Protein AF-A0AAW7V6P6-F1 (afdb_monomer_lite)

InterPro domains:
  IPR013609 Lambda-like tail fibre protein, N-terminal [PF08400] (1-75)

Secondary structure (DSSP, 8-state):
-EEEEE--TTS--EEEEEE---TTPPTTHHHHHHHS--GGGSS-HHHHHHHHHHHHHHHHHHHHHHHHHHHHHHHHHHHHHHHHHHHHHHHHHHHHHHHHHHHHHHHHHHHHHHHHHHHHHHHHHHHHHHHHHHHHHHHHHHHHHHHHHHHHHHHHHHHHHHHHHHHHHHHHHHHHHHHHHHHHHHHHHHHHHHHHHHHHHHHHHHHHHHHHHHHHHHHHHHHHHHHHHHHHHHHHHHHHHHHHHHHHHHHHHHHHHHHHHHHHTT-

Radius of gyration: 110.48 Å; chains: 1; bounding box: 198×35×309 Å

Organism: Escherichia coli (NCBI:txid562)

Foldseek 3Di:
DAFDWDDDPPDDIHGLGGDDDDPPDDPCSVVVSVPPDDCVVVDDVVVVVVVVVVVVVVVVVVVVVVVVVVVVVVVVVVVVVVVVVVVVVVVVVVVVVVVVVVVVVVVVVVVVVVVVVVVVVVVVVVVVVVVVVVVVVVVVVVVVVVVVVVVVVVVVVVVVVVVVVVVVVVVVVVVVVVVVVVVVVVVVVVVVVVVVVVVVVVVVVVVVVVVVVVVVVVVVVVVVVVVVVVVVVVVVVVVVVVVVVVVVVVVVVVVVVVVVVVVVVVD

Structure (mmCIF, N/CA/C/O backbone):
data_AF-A0AAW7V6P6-F1
#
_entry.id   AF-A0AAW7V6P6-F1
#
loop_
_atom_site.group_PDB
_atom_site.id
_atom_site.type_symbol
_atom_site.label_atom_id
_atom_site.label_alt_id
_atom_site.label_comp_id
_atom_site.label_asym_id
_atom_site.label_entity_id
_atom_site.label_seq_id
_atom_site.pdbx_PDB_ins_code
_atom_site.Cartn_x
_atom_site.Cartn_y
_atom_site.Cartn_z
_atom_site.occupancy
_atom_site.B_iso_or_equiv
_atom_site.auth_seq_id
_atom_site.auth_comp_id
_atom_site.auth_asym_id
_atom_site.auth_atom_id
_atom_site.pdbx_PDB_model_num
ATOM 1 N N . GLN A 1 1 ? 92.728 -23.512 -134.756 1.00 74.38 1 GLN A N 1
ATOM 2 C CA . GLN A 1 1 ? 92.159 -22.632 -133.713 1.00 74.38 1 GLN A CA 1
ATOM 3 C C . GLN A 1 1 ? 93.301 -21.931 -133.013 1.00 74.38 1 GLN A C 1
ATOM 5 O O . GLN A 1 1 ? 94.305 -22.580 -132.745 1.00 74.38 1 GLN A O 1
ATOM 10 N N . TYR A 1 2 ? 93.160 -20.634 -132.769 1.00 73.00 2 TYR A N 1
ATOM 11 C CA . TYR A 1 2 ? 94.184 -19.779 -132.183 1.00 73.00 2 TYR A CA 1
ATOM 12 C C . TYR A 1 2 ? 93.594 -19.039 -130.989 1.00 73.00 2 TYR A C 1
ATOM 14 O O . TYR A 1 2 ? 92.531 -18.434 -131.093 1.00 73.00 2 TYR A O 1
ATOM 22 N N . SER A 1 3 ? 94.286 -19.101 -129.858 1.00 76.25 3 SER A N 1
ATOM 23 C CA . SER A 1 3 ? 93.967 -18.297 -128.682 1.00 76.25 3 SER A CA 1
ATOM 24 C C . SER A 1 3 ? 94.472 -16.871 -128.910 1.00 76.25 3 SER A C 1
ATOM 26 O O . SER A 1 3 ? 95.636 -16.679 -129.264 1.00 76.25 3 SER A O 1
ATOM 28 N N . VAL A 1 4 ? 93.591 -15.886 -128.761 1.00 75.62 4 VAL A N 1
ATOM 29 C CA . VAL A 1 4 ? 93.889 -14.461 -128.909 1.00 75.62 4 VAL A CA 1
ATOM 30 C C . VAL A 1 4 ? 94.015 -13.859 -127.519 1.00 75.62 4 VAL A C 1
ATOM 32 O O . VAL A 1 4 ? 93.088 -13.906 -126.710 1.00 75.62 4 VAL A O 1
ATOM 35 N N . THR A 1 5 ? 95.170 -13.266 -127.250 1.00 77.19 5 THR A N 1
ATOM 36 C CA . THR A 1 5 ? 95.444 -12.541 -126.010 1.00 77.19 5 THR A CA 1
ATOM 37 C C . THR A 1 5 ? 95.898 -11.141 -126.385 1.00 77.19 5 THR A C 1
ATOM 39 O O . THR A 1 5 ? 96.815 -10.983 -127.191 1.00 77.19 5 THR A O 1
ATOM 42 N N . LEU A 1 6 ? 95.239 -10.127 -125.831 1.00 74.94 6 LEU A N 1
ATOM 43 C CA . LEU A 1 6 ? 95.582 -8.728 -126.048 1.00 74.94 6 LEU A CA 1
ATOM 44 C C . LEU A 1 6 ? 96.588 -8.299 -124.983 1.00 74.94 6 LEU A C 1
ATOM 46 O O . LEU A 1 6 ? 96.327 -8.404 -123.783 1.00 74.94 6 LEU A O 1
ATOM 50 N N . LEU A 1 7 ? 97.742 -7.816 -125.437 1.00 76.12 7 LEU A N 1
ATOM 51 C CA . LEU A 1 7 ? 98.747 -7.187 -124.593 1.00 76.12 7 LEU A CA 1
ATOM 52 C C . LEU A 1 7 ? 98.709 -5.684 -124.862 1.00 76.12 7 LEU A C 1
ATOM 54 O O . LEU A 1 7 ? 99.043 -5.241 -125.959 1.00 76.12 7 LEU A O 1
ATOM 58 N N . VAL A 1 8 ? 98.304 -4.915 -123.858 1.00 74.75 8 VAL A N 1
ATOM 59 C CA . VAL A 1 8 ? 98.372 -3.453 -123.878 1.00 74.75 8 VAL A CA 1
ATOM 60 C C . VAL A 1 8 ? 99.442 -3.041 -122.876 1.00 74.75 8 VAL A C 1
ATOM 62 O O . VAL A 1 8 ? 99.447 -3.520 -121.744 1.00 74.75 8 VAL A O 1
ATOM 65 N N . GLU A 1 9 ? 100.382 -2.199 -123.299 1.00 64.75 9 GLU A N 1
ATOM 66 C CA . GLU A 1 9 ? 101.525 -1.791 -122.480 1.00 64.75 9 GLU A CA 1
ATOM 67 C C . GLU A 1 9 ? 101.041 -1.133 -121.170 1.00 64.75 9 GLU A C 1
ATOM 69 O O . GLU A 1 9 ? 100.309 -0.145 -121.190 1.00 64.75 9 GLU A O 1
ATOM 74 N N . GLY A 1 10 ? 101.392 -1.730 -120.023 1.00 72.00 10 GLY A N 1
ATOM 75 C CA . GLY A 1 10 ? 100.937 -1.303 -118.691 1.00 72.00 10 GLY A CA 1
ATOM 76 C C . GLY A 1 10 ? 99.756 -2.088 -118.102 1.00 72.00 10 GLY A C 1
ATOM 77 O O . GLY A 1 10 ? 99.469 -1.920 -116.918 1.00 72.00 10 GLY A O 1
ATOM 78 N N . PHE A 1 11 ? 99.119 -2.984 -118.863 1.00 63.69 11 PHE A N 1
ATOM 79 C CA . PHE A 1 11 ? 98.078 -3.889 -118.364 1.00 63.69 11 PHE A CA 1
ATOM 80 C C . PHE A 1 11 ? 98.485 -5.361 -118.535 1.00 63.69 11 PHE A C 1
ATOM 82 O O . PHE A 1 11 ? 99.089 -5.726 -119.548 1.00 63.69 11 PHE A O 1
ATOM 89 N N . PRO A 1 12 ? 98.183 -6.235 -117.555 1.00 69.75 12 PRO A N 1
ATOM 90 C CA . PRO A 1 12 ? 98.461 -7.659 -117.683 1.00 69.75 12 PRO A CA 1
ATOM 91 C C . PRO A 1 12 ? 97.715 -8.240 -118.900 1.00 69.75 12 PRO A C 1
ATOM 93 O O . PRO A 1 12 ? 96.566 -7.858 -119.136 1.00 69.75 12 PRO A O 1
ATOM 96 N N . PRO A 1 13 ? 98.347 -9.141 -119.679 1.00 72.75 13 PRO A N 1
ATOM 97 C CA . PRO A 1 13 ? 97.751 -9.677 -120.899 1.00 72.75 13 PRO A CA 1
ATOM 98 C C . PRO A 1 13 ? 96.386 -10.318 -120.623 1.00 72.75 13 PRO A C 1
ATOM 100 O O . PRO A 1 13 ? 96.273 -11.204 -119.775 1.00 72.75 13 PRO A O 1
ATOM 103 N N . SER A 1 14 ? 95.359 -9.870 -121.352 1.00 71.19 14 SER A N 1
ATOM 104 C CA . SER A 1 14 ? 93.975 -10.327 -121.196 1.00 71.19 14 SER A CA 1
ATOM 105 C C . SER A 1 14 ? 93.586 -11.254 -122.340 1.00 71.19 14 SER A C 1
ATOM 107 O O . SER A 1 14 ? 93.813 -10.949 -123.514 1.00 71.19 14 SER A O 1
ATOM 109 N N . HIS A 1 15 ? 93.023 -12.412 -122.006 1.00 78.00 15 HIS A N 1
ATOM 110 C CA . HIS A 1 15 ? 92.573 -13.376 -123.000 1.00 78.00 15 HIS A CA 1
ATOM 111 C C . HIS A 1 15 ? 91.281 -12.871 -123.657 1.00 78.00 15 HIS A C 1
ATOM 113 O O . HIS A 1 15 ? 90.239 -12.816 -123.011 1.00 78.00 15 HIS A O 1
ATOM 119 N N . ALA A 1 16 ? 91.356 -12.500 -124.937 1.00 71.25 16 ALA A N 1
ATOM 120 C CA . ALA A 1 16 ? 90.228 -11.965 -125.703 1.00 71.25 16 ALA A CA 1
ATOM 121 C C . ALA A 1 16 ? 89.316 -13.066 -126.271 1.00 71.25 16 ALA A C 1
ATOM 123 O O . ALA A 1 16 ? 88.202 -12.787 -126.698 1.00 71.25 16 ALA A O 1
ATOM 124 N N . GLY A 1 17 ? 89.775 -14.319 -126.277 1.00 75.62 17 GLY A N 1
ATOM 125 C CA . GLY A 1 17 ? 89.006 -15.480 -126.722 1.00 75.62 17 GLY A CA 1
ATOM 126 C C . GLY A 1 17 ? 89.764 -16.332 -127.733 1.00 75.62 17 GLY A C 1
ATOM 127 O O . GLY A 1 17 ? 90.934 -16.096 -128.024 1.00 75.62 17 GLY A O 1
ATOM 128 N N . THR A 1 18 ? 89.114 -17.361 -128.271 1.00 77.44 18 THR A N 1
ATOM 129 C CA . THR A 1 18 ? 89.719 -18.266 -129.261 1.00 77.44 18 THR A CA 1
ATOM 130 C C . THR A 1 18 ? 89.080 -18.034 -130.623 1.00 77.44 18 THR A C 1
ATOM 132 O O . THR A 1 18 ? 87.874 -18.201 -130.778 1.00 77.44 18 THR A O 1
ATOM 135 N N . ILE A 1 19 ? 89.883 -17.680 -131.625 1.00 75.75 19 ILE A N 1
ATOM 136 C CA . ILE A 1 19 ? 89.437 -17.527 -133.011 1.00 75.75 19 ILE A CA 1
ATOM 137 C C . ILE A 1 19 ? 89.764 -18.784 -133.822 1.00 75.75 19 ILE A C 1
ATOM 139 O O . ILE A 1 19 ? 90.808 -19.423 -133.659 1.00 75.75 19 ILE A O 1
ATOM 143 N N . THR A 1 20 ? 88.886 -19.142 -134.753 1.00 74.56 20 THR A N 1
ATOM 144 C CA . THR A 1 20 ? 89.162 -20.203 -135.727 1.00 74.56 20 THR A CA 1
ATOM 145 C C . THR A 1 20 ? 89.450 -19.579 -137.088 1.00 74.56 20 THR A C 1
ATOM 147 O O . THR A 1 20 ? 88.546 -19.035 -137.711 1.00 74.56 20 THR A O 1
ATOM 150 N N . VAL A 1 21 ? 90.705 -19.646 -137.546 1.00 71.25 21 VAL A N 1
ATOM 151 C CA . VAL A 1 21 ? 91.116 -19.190 -138.885 1.00 71.25 21 VAL A CA 1
ATOM 152 C C . VAL A 1 21 ? 91.263 -20.412 -139.791 1.00 71.25 21 VAL A C 1
ATOM 154 O O . VAL A 1 21 ? 91.930 -21.376 -139.412 1.00 71.25 21 VAL A O 1
ATOM 157 N N . TYR A 1 22 ? 90.628 -20.371 -140.960 1.00 72.88 22 TYR A N 1
ATOM 158 C CA . TYR A 1 22 ? 90.699 -21.391 -142.007 1.00 72.88 22 TYR A CA 1
ATOM 159 C C . TYR A 1 22 ? 91.486 -20.845 -143.210 1.00 72.88 22 TYR A C 1
ATOM 161 O O . TYR A 1 22 ? 91.609 -19.635 -143.368 1.00 72.88 22 TYR A O 1
ATOM 169 N N . GLU A 1 23 ? 92.001 -21.710 -144.089 1.00 69.12 23 GLU A N 1
ATOM 170 C CA . GLU A 1 23 ? 92.836 -21.294 -145.237 1.00 69.12 23 GLU A CA 1
ATOM 171 C C . GLU A 1 23 ? 92.094 -20.364 -146.227 1.00 69.12 23 GLU A C 1
ATOM 173 O O . GLU A 1 23 ? 92.708 -19.537 -146.891 1.00 69.12 23 GLU A O 1
ATOM 178 N N . GLY A 1 24 ? 90.755 -20.428 -146.261 1.00 70.31 24 GLY A N 1
ATOM 179 C CA . GLY A 1 24 ? 89.892 -19.510 -147.018 1.00 70.31 24 GLY A CA 1
ATOM 180 C C . GLY A 1 24 ? 89.383 -18.286 -146.239 1.00 70.31 24 GLY A C 1
ATOM 181 O O . GLY A 1 24 ? 88.501 -17.579 -146.731 1.00 70.31 24 GLY A O 1
ATOM 182 N N . SER A 1 25 ? 89.859 -18.043 -145.013 1.00 67.00 25 SER A N 1
ATOM 183 C CA . SER A 1 25 ? 89.410 -16.911 -144.194 1.00 67.00 25 SER A CA 1
ATOM 184 C C . SER A 1 25 ? 89.861 -15.579 -144.799 1.00 67.00 25 SER A C 1
ATOM 186 O O . SER A 1 25 ? 91.034 -15.379 -145.107 1.00 67.00 25 SER A O 1
ATOM 188 N N . ARG A 1 26 ? 88.906 -14.654 -144.970 1.00 64.12 26 ARG A N 1
ATOM 189 C CA . ARG A 1 26 ? 89.146 -13.335 -145.571 1.00 64.12 26 ARG A CA 1
ATOM 190 C C . ARG A 1 26 ? 90.131 -12.520 -144.714 1.00 64.12 26 ARG A C 1
ATOM 192 O O . ARG A 1 26 ? 90.036 -12.577 -143.487 1.00 64.12 26 ARG A O 1
ATOM 199 N N . PRO A 1 27 ? 91.042 -11.736 -145.320 1.00 66.31 27 PRO A N 1
ATOM 200 C CA . PRO A 1 27 ? 91.882 -10.807 -144.567 1.00 66.31 27 PRO A CA 1
ATOM 201 C C . PRO A 1 27 ? 91.014 -9.909 -143.671 1.00 66.31 27 PRO A C 1
ATOM 203 O O . PRO A 1 27 ? 90.082 -9.283 -144.168 1.00 66.31 27 PRO A O 1
ATOM 206 N N . GLY A 1 28 ? 91.297 -9.873 -142.363 1.00 71.38 28 GLY A N 1
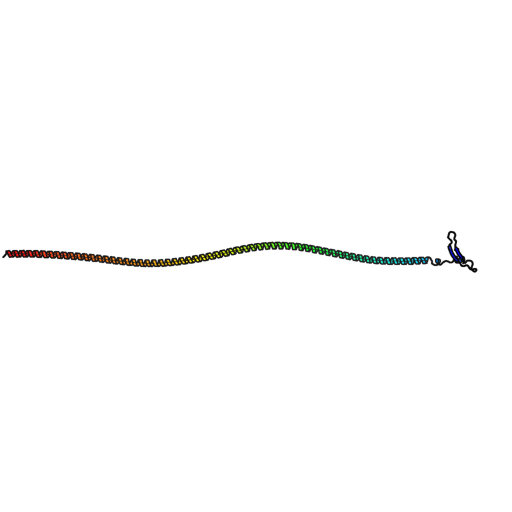ATOM 207 C CA . GLY A 1 28 ? 90.560 -9.055 -141.386 1.00 71.38 28 GLY A CA 1
ATOM 208 C C . GLY A 1 28 ? 89.722 -9.814 -140.347 1.00 71.38 28 GLY A C 1
ATOM 209 O O . GLY A 1 28 ? 89.242 -9.181 -139.414 1.00 71.38 28 GLY A O 1
ATOM 210 N N . THR A 1 29 ? 89.610 -11.148 -140.407 1.00 72.44 29 THR A N 1
ATOM 211 C CA . THR A 1 29 ? 88.782 -11.944 -139.464 1.00 72.44 29 THR A CA 1
ATOM 212 C C . THR A 1 29 ? 89.101 -11.742 -137.980 1.00 72.44 29 THR A C 1
ATOM 214 O O . THR A 1 29 ? 88.215 -11.871 -137.141 1.00 72.44 29 THR A O 1
ATOM 217 N N . LEU A 1 30 ? 90.352 -11.428 -137.631 1.00 72.19 30 LEU A N 1
ATOM 218 C CA . LEU A 1 30 ? 90.713 -11.086 -136.252 1.00 72.19 30 LEU A CA 1
ATOM 219 C C . LEU A 1 30 ? 90.116 -9.737 -135.829 1.00 72.19 30 LEU A C 1
ATOM 221 O O . LEU A 1 30 ? 89.655 -9.599 -134.704 1.00 72.19 30 LEU A O 1
ATOM 225 N N . ASN A 1 31 ? 90.109 -8.760 -136.735 1.00 69.19 31 ASN A N 1
ATOM 226 C CA . ASN A 1 31 ? 89.573 -7.433 -136.467 1.00 69.19 31 ASN A CA 1
ATOM 227 C C . ASN A 1 31 ? 88.041 -7.462 -136.363 1.00 69.19 31 ASN A C 1
ATOM 229 O O . ASN A 1 31 ? 87.489 -6.771 -135.518 1.00 69.19 31 ASN A O 1
ATOM 233 N N . ASP A 1 32 ? 87.371 -8.320 -137.142 1.00 72.50 32 ASP A N 1
ATOM 234 C CA . ASP A 1 32 ? 85.930 -8.577 -136.999 1.00 72.50 32 ASP A CA 1
ATOM 235 C C . ASP A 1 32 ? 85.599 -9.232 -135.651 1.00 72.50 32 ASP A C 1
ATOM 237 O O . ASP A 1 32 ? 84.614 -8.868 -135.019 1.00 72.50 32 ASP A O 1
ATOM 241 N N . PHE A 1 33 ? 86.434 -10.163 -135.174 1.00 72.69 33 PHE A N 1
ATOM 242 C CA . PHE A 1 33 ? 86.261 -10.773 -133.852 1.00 72.69 33 PHE A CA 1
ATOM 243 C C . PHE A 1 33 ? 86.476 -9.764 -132.714 1.00 72.69 33 PHE A C 1
ATOM 245 O O .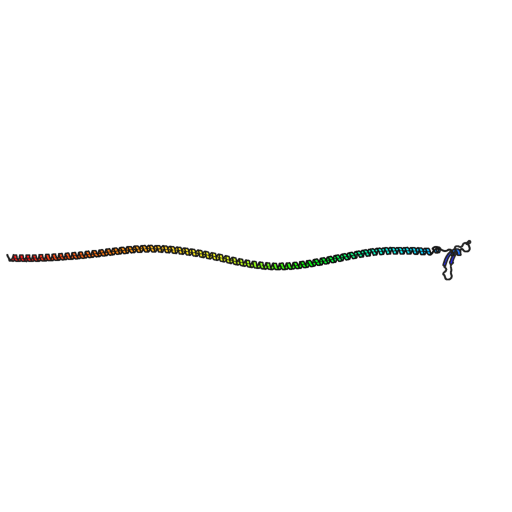 PHE A 1 33 ? 85.720 -9.758 -131.752 1.00 72.69 33 PHE A O 1
ATOM 252 N N . LEU A 1 34 ? 87.478 -8.889 -132.837 1.00 71.19 34 LEU A N 1
ATOM 253 C CA . LEU A 1 34 ? 87.748 -7.829 -131.859 1.00 71.19 34 LEU A CA 1
ATOM 254 C C . LEU A 1 34 ? 86.748 -6.659 -131.940 1.00 71.19 34 LEU A C 1
ATOM 256 O O . LEU A 1 34 ? 86.609 -5.921 -130.971 1.00 71.19 34 LEU A O 1
ATOM 260 N N . GLY A 1 35 ? 86.074 -6.477 -133.081 1.00 65.56 35 GLY A N 1
ATOM 261 C CA . GLY A 1 35 ? 85.051 -5.450 -133.308 1.00 65.56 35 GLY A CA 1
ATOM 262 C C . GLY A 1 35 ? 83.611 -5.927 -133.096 1.00 65.56 35 GLY A C 1
ATOM 263 O O . GLY A 1 35 ? 82.689 -5.113 -133.165 1.00 65.56 35 GLY A O 1
ATOM 264 N N . ALA A 1 36 ? 83.398 -7.221 -132.849 1.00 62.47 36 ALA A N 1
ATOM 265 C CA . ALA A 1 36 ? 82.096 -7.758 -132.489 1.00 62.47 36 ALA A CA 1
ATOM 266 C C . ALA A 1 36 ? 81.740 -7.289 -131.069 1.00 62.47 36 ALA A C 1
ATOM 268 O O . ALA A 1 36 ? 82.212 -7.859 -130.088 1.00 62.47 36 ALA A O 1
ATOM 269 N N . MET A 1 37 ? 80.928 -6.229 -130.976 1.00 55.28 37 MET A N 1
ATOM 270 C CA . MET A 1 37 ? 80.321 -5.775 -129.720 1.00 55.28 37 MET A CA 1
ATOM 271 C C . MET A 1 37 ? 79.667 -6.965 -129.006 1.00 55.28 37 MET A C 1
ATOM 273 O O . MET A 1 37 ? 78.856 -7.687 -129.595 1.00 55.28 37 MET A O 1
ATOM 277 N N . THR A 1 38 ? 80.060 -7.203 -127.758 1.00 58.47 38 THR A N 1
ATOM 278 C CA . THR A 1 38 ? 79.525 -8.276 -126.915 1.00 58.47 38 THR A CA 1
ATOM 279 C C . THR A 1 38 ? 78.170 -7.857 -126.339 1.00 58.47 38 THR A C 1
ATOM 281 O O . THR A 1 38 ? 77.869 -6.673 -126.234 1.00 58.47 38 THR A O 1
ATOM 284 N N . GLU A 1 39 ? 77.320 -8.817 -125.953 1.00 52.97 39 GLU A N 1
ATOM 285 C CA . GLU A 1 39 ? 75.949 -8.559 -125.462 1.00 52.97 39 GLU A CA 1
ATOM 286 C C . GLU A 1 39 ? 75.852 -7.632 -124.225 1.00 52.97 39 GLU A C 1
ATOM 288 O O . GLU A 1 39 ? 74.758 -7.178 -123.890 1.00 52.97 39 GLU A O 1
ATOM 293 N N . GLU A 1 40 ? 76.973 -7.283 -123.581 1.00 54.78 40 GLU A N 1
ATOM 294 C CA . GLU A 1 40 ? 77.034 -6.205 -122.580 1.00 54.78 40 GLU A CA 1
ATOM 295 C C . GLU A 1 40 ? 76.721 -4.813 -123.166 1.00 54.78 40 GLU A C 1
ATOM 297 O O . GLU A 1 40 ? 76.228 -3.956 -122.434 1.00 54.78 40 GLU A O 1
ATOM 302 N N . ASP A 1 41 ? 76.900 -4.600 -124.475 1.00 55.69 41 ASP A N 1
ATOM 303 C CA . ASP A 1 41 ? 76.593 -3.335 -125.165 1.00 55.69 41 ASP A CA 1
ATOM 304 C C . ASP A 1 41 ? 75.094 -3.165 -125.511 1.00 55.69 41 ASP A C 1
ATOM 306 O O . ASP A 1 41 ? 74.666 -2.094 -125.950 1.00 55.69 41 ASP A O 1
ATOM 310 N N . VAL A 1 42 ? 74.263 -4.204 -125.334 1.00 56.78 42 VAL A N 1
ATOM 311 C CA . VAL A 1 42 ? 72.893 -4.271 -125.898 1.00 56.78 42 VAL A CA 1
ATOM 312 C C . VAL A 1 42 ? 71.802 -3.802 -124.923 1.00 56.78 42 VAL A C 1
ATOM 314 O O . VAL A 1 42 ? 70.660 -3.590 -125.333 1.00 56.78 42 VAL A O 1
ATOM 317 N N . MET A 1 43 ? 72.125 -3.546 -123.649 1.00 57.94 43 MET A N 1
ATOM 318 C CA . MET A 1 43 ? 71.229 -2.818 -122.739 1.00 57.94 43 MET A CA 1
ATOM 319 C C . MET A 1 43 ? 71.685 -1.359 -122.615 1.00 57.94 43 MET A C 1
ATOM 321 O O . MET A 1 43 ? 72.653 -1.082 -121.904 1.00 57.94 43 MET A O 1
ATOM 325 N N . PRO A 1 44 ? 70.986 -0.391 -123.238 1.00 70.19 44 PRO A N 1
ATOM 326 C CA . PRO A 1 44 ? 71.287 1.019 -123.036 1.00 70.19 44 PRO A CA 1
ATOM 327 C C . PRO A 1 44 ? 71.181 1.345 -121.543 1.00 70.19 44 PRO A C 1
ATOM 329 O O . PRO A 1 44 ? 70.169 1.014 -120.921 1.00 70.19 44 PRO A O 1
ATOM 332 N N . GLU A 1 45 ? 72.171 2.034 -120.962 1.00 69.06 45 GLU A N 1
ATOM 333 C CA . GLU A 1 45 ? 72.158 2.445 -119.543 1.00 69.06 45 GLU A CA 1
ATOM 334 C C . GLU A 1 45 ? 70.829 3.091 -119.106 1.00 69.06 45 GLU A C 1
ATOM 336 O O . GLU A 1 45 ? 70.433 2.998 -117.944 1.00 69.06 45 GLU A O 1
ATOM 341 N N . ALA A 1 46 ? 70.119 3.735 -120.037 1.00 67.94 46 ALA A N 1
ATOM 342 C CA . ALA A 1 46 ? 68.804 4.321 -119.815 1.00 67.94 46 ALA A CA 1
ATOM 343 C C . ALA A 1 46 ? 67.751 3.307 -119.327 1.00 67.94 46 ALA A C 1
ATOM 345 O O . ALA A 1 46 ? 66.954 3.646 -118.454 1.00 67.94 46 ALA A O 1
ATOM 346 N N . LEU A 1 47 ? 67.755 2.070 -119.837 1.00 71.31 47 LEU A N 1
ATOM 347 C CA . LEU A 1 47 ? 66.775 1.044 -119.466 1.00 71.31 47 LEU A CA 1
ATOM 348 C C . LEU A 1 47 ? 67.071 0.463 -118.077 1.00 71.31 47 LEU A C 1
ATOM 350 O O . LEU A 1 47 ? 66.171 0.341 -117.252 1.00 71.31 47 LEU A O 1
ATOM 354 N N . ARG A 1 48 ? 68.352 0.229 -117.765 1.00 73.75 48 ARG A N 1
ATOM 355 C CA . ARG A 1 48 ? 68.788 -0.223 -116.435 1.00 73.75 48 ARG A CA 1
ATOM 356 C C . ARG A 1 48 ? 68.537 0.840 -115.354 1.00 73.75 48 ARG A C 1
ATOM 358 O O . ARG A 1 48 ? 68.134 0.511 -114.242 1.00 73.75 48 ARG A O 1
ATOM 365 N N . ARG A 1 49 ? 68.722 2.129 -115.674 1.00 77.69 49 ARG A N 1
ATOM 366 C CA . ARG A 1 49 ? 68.328 3.245 -114.787 1.00 77.69 49 ARG A CA 1
ATOM 367 C C . ARG A 1 49 ? 66.810 3.336 -114.614 1.00 77.69 49 ARG A C 1
ATOM 369 O O . ARG A 1 49 ? 66.356 3.670 -113.524 1.00 77.69 49 ARG A O 1
ATOM 376 N N . PHE A 1 50 ? 66.036 3.032 -115.655 1.00 79.94 50 PHE A N 1
ATOM 377 C CA . PHE A 1 50 ? 64.575 2.994 -115.582 1.00 79.94 50 PHE A CA 1
ATOM 378 C C . PHE A 1 50 ? 64.074 1.851 -114.686 1.00 79.94 50 PHE A C 1
ATOM 380 O O . PHE A 1 50 ? 63.224 2.089 -113.836 1.00 79.94 50 PHE A O 1
ATOM 387 N N . GLU A 1 51 ? 64.641 0.648 -114.787 1.00 82.25 51 GLU A N 1
ATOM 388 C CA . GLU A 1 51 ? 64.297 -0.476 -113.901 1.00 82.25 51 GLU A CA 1
ATOM 389 C C . GLU A 1 51 ? 64.607 -0.182 -112.427 1.00 82.25 51 GLU A C 1
ATOM 391 O O . GLU A 1 51 ? 63.752 -0.396 -111.570 1.00 82.25 51 GLU A O 1
ATOM 396 N N . VAL A 1 52 ? 65.781 0.390 -112.129 1.00 84.50 52 VAL A N 1
ATOM 397 C CA . VAL A 1 52 ? 66.136 0.814 -110.760 1.00 84.50 52 VAL A CA 1
ATOM 398 C C . VAL A 1 52 ? 65.175 1.887 -110.245 1.00 84.50 52 VAL A C 1
ATOM 400 O O . VAL A 1 52 ? 64.740 1.817 -109.099 1.00 84.50 52 VAL A O 1
ATOM 403 N N . MET A 1 53 ? 64.789 2.848 -111.089 1.00 86.75 53 MET A N 1
ATOM 404 C CA . MET A 1 53 ? 63.809 3.877 -110.730 1.00 86.75 53 MET A CA 1
ATOM 405 C C . MET A 1 53 ? 62.423 3.280 -110.455 1.00 86.75 53 MET A C 1
ATOM 407 O O . MET A 1 53 ? 61.747 3.719 -109.528 1.00 86.75 53 MET A O 1
ATOM 411 N N . VAL A 1 54 ? 61.993 2.276 -111.227 1.00 87.50 54 VAL A N 1
ATOM 412 C CA . VAL A 1 54 ? 60.725 1.565 -111.002 1.00 87.50 54 VAL A CA 1
ATOM 413 C C . VAL A 1 54 ? 60.775 0.748 -109.708 1.00 87.50 54 VAL A C 1
ATOM 415 O O . VAL A 1 54 ? 59.808 0.767 -108.947 1.00 87.50 54 VAL A O 1
ATOM 418 N N . GLU A 1 55 ? 61.891 0.080 -109.408 1.00 86.69 55 GLU A N 1
ATOM 419 C CA . GLU A 1 55 ? 62.068 -0.656 -108.150 1.00 86.69 55 GLU A CA 1
ATOM 420 C C . GLU A 1 55 ? 62.112 0.290 -106.938 1.00 86.69 55 GLU A C 1
ATOM 422 O O . GLU A 1 55 ? 61.478 0.028 -105.914 1.00 86.69 55 GLU A O 1
ATOM 427 N N . GLU A 1 56 ? 62.795 1.430 -107.053 1.00 90.31 56 GLU A N 1
ATOM 428 C CA . GLU A 1 56 ? 62.821 2.472 -106.024 1.00 90.31 56 GLU A CA 1
ATOM 429 C C . GLU A 1 56 ? 61.438 3.110 -105.836 1.00 90.31 56 GLU A C 1
ATOM 431 O O . GLU A 1 56 ? 60.996 3.306 -104.704 1.00 90.31 56 GLU A O 1
ATOM 436 N N . ALA A 1 57 ? 60.699 3.354 -106.922 1.00 90.62 57 ALA A N 1
ATOM 437 C CA . ALA A 1 57 ? 59.314 3.810 -106.864 1.00 90.62 57 ALA A CA 1
ATOM 438 C C . ALA A 1 57 ? 58.403 2.782 -106.173 1.00 90.62 57 ALA A C 1
ATOM 440 O O . ALA A 1 57 ? 57.573 3.167 -105.348 1.00 90.62 57 ALA A O 1
ATOM 441 N N . ALA A 1 58 ? 58.583 1.486 -106.441 1.00 90.19 58 ALA A N 1
ATOM 442 C CA . ALA A 1 58 ? 57.842 0.415 -105.777 1.00 90.19 58 ALA A CA 1
ATOM 443 C C . ALA A 1 58 ? 58.173 0.329 -104.277 1.00 90.19 58 ALA A C 1
ATOM 445 O O . ALA A 1 58 ? 57.262 0.253 -103.451 1.00 90.19 58 ALA A O 1
ATOM 446 N N . ARG A 1 59 ? 59.457 0.419 -103.900 1.00 90.94 59 ARG A N 1
ATOM 447 C CA . ARG A 1 59 ? 59.884 0.468 -102.489 1.00 90.94 59 ARG A CA 1
ATOM 448 C C . ARG A 1 59 ? 59.336 1.700 -101.770 1.00 90.94 59 ARG A C 1
ATOM 450 O O . ARG A 1 59 ? 58.863 1.580 -100.642 1.00 90.94 59 ARG A O 1
ATOM 457 N N . ASN A 1 60 ? 59.354 2.864 -102.417 1.00 93.56 60 ASN A N 1
ATOM 458 C CA . ASN A 1 60 ? 58.797 4.098 -101.863 1.00 93.56 60 ASN A CA 1
ATOM 459 C C . ASN A 1 60 ? 57.271 4.019 -101.704 1.00 93.56 60 ASN A C 1
ATOM 461 O O . ASN A 1 60 ? 56.744 4.458 -100.682 1.00 93.56 60 ASN A O 1
ATOM 465 N N . ALA A 1 61 ? 56.555 3.424 -102.663 1.00 93.50 61 ALA A N 1
ATOM 466 C CA . ALA A 1 61 ? 55.114 3.196 -102.560 1.00 93.50 61 ALA A CA 1
ATOM 467 C C . ALA A 1 61 ? 54.762 2.241 -101.405 1.00 93.50 61 ALA A C 1
ATOM 469 O O . ALA A 1 61 ? 53.830 2.507 -100.645 1.00 93.50 61 ALA A O 1
ATOM 470 N N . GLU A 1 62 ? 55.539 1.173 -101.223 1.00 93.69 62 GLU A N 1
ATOM 471 C CA . GLU A 1 62 ? 55.370 0.229 -100.116 1.00 93.69 62 GLU A CA 1
ATOM 472 C C . GLU A 1 62 ? 55.665 0.890 -98.757 1.00 93.69 62 GLU A C 1
ATOM 474 O O . GLU A 1 62 ? 54.863 0.791 -97.827 1.00 93.69 62 GLU A O 1
ATOM 479 N N . ALA A 1 63 ? 56.750 1.663 -98.649 1.00 94.38 63 ALA A N 1
ATOM 480 C CA . ALA A 1 63 ? 57.059 2.440 -97.447 1.00 94.38 63 ALA A CA 1
ATOM 481 C C . ALA A 1 63 ? 55.962 3.471 -97.123 1.00 94.38 63 ALA A C 1
ATOM 483 O O . ALA A 1 63 ? 55.611 3.667 -95.954 1.00 94.38 63 ALA A O 1
ATOM 484 N N . ALA A 1 64 ? 55.371 4.101 -98.144 1.00 95.62 64 ALA A N 1
ATOM 485 C CA . ALA A 1 64 ? 54.237 5.006 -97.980 1.00 95.62 64 ALA A CA 1
ATOM 486 C C . ALA A 1 64 ? 52.974 4.264 -97.507 1.00 95.62 64 ALA A C 1
ATOM 488 O O . ALA A 1 64 ? 52.290 4.748 -96.603 1.00 95.62 64 ALA A O 1
ATOM 489 N N . SER A 1 65 ? 52.695 3.073 -98.048 1.00 95.44 65 SER A N 1
ATOM 490 C CA . SER A 1 65 ? 51.584 2.206 -97.626 1.00 95.44 65 SER A CA 1
ATOM 491 C C . SER A 1 65 ? 51.715 1.788 -96.157 1.00 95.44 65 SER A C 1
ATOM 493 O O . SER A 1 65 ? 50.787 1.966 -95.362 1.00 95.44 65 SER A O 1
ATOM 495 N N . GLN A 1 66 ? 52.902 1.331 -95.750 1.00 96.56 66 GLN A N 1
ATOM 496 C CA . GLN A 1 66 ? 53.199 0.990 -94.356 1.00 96.56 66 GLN A CA 1
ATOM 497 C C . GLN A 1 66 ? 53.080 2.204 -93.431 1.00 96.56 66 GLN A C 1
ATOM 499 O O . GLN A 1 66 ? 52.498 2.104 -92.348 1.00 96.56 66 GLN A O 1
ATOM 504 N N . SER A 1 67 ? 53.569 3.367 -93.868 1.00 96.62 67 SER A N 1
ATOM 505 C CA . SER A 1 67 ? 53.438 4.619 -93.116 1.00 96.62 67 SER A CA 1
ATOM 506 C C . SER A 1 67 ? 51.971 5.017 -92.932 1.00 96.62 67 SER A C 1
ATOM 508 O O . SER A 1 67 ? 51.564 5.378 -91.826 1.00 96.62 67 SER A O 1
ATOM 510 N N . ALA A 1 68 ? 51.146 4.885 -93.975 1.00 96.50 68 ALA A N 1
ATOM 511 C CA . ALA A 1 68 ? 49.709 5.134 -93.898 1.00 96.50 68 ALA A CA 1
ATOM 512 C C . ALA A 1 68 ? 49.007 4.157 -92.937 1.00 96.50 68 ALA A C 1
ATOM 514 O O . ALA A 1 68 ? 48.183 4.575 -92.117 1.00 96.50 68 ALA A O 1
ATOM 515 N N . ALA A 1 69 ? 49.368 2.871 -92.967 1.00 96.56 69 ALA A N 1
ATOM 516 C CA . ALA A 1 69 ? 48.838 1.869 -92.042 1.00 96.56 69 ALA A CA 1
ATOM 517 C C . ALA A 1 69 ? 49.234 2.157 -90.580 1.00 96.56 69 ALA A C 1
ATOM 519 O O . ALA A 1 69 ? 48.394 2.081 -89.677 1.00 96.56 69 ALA A O 1
ATOM 520 N N . ALA A 1 70 ? 50.489 2.546 -90.335 1.00 96.94 70 ALA A N 1
ATOM 521 C CA . ALA A 1 70 ? 50.970 2.944 -89.013 1.00 96.94 70 ALA A CA 1
ATOM 522 C C . ALA A 1 70 ? 50.246 4.197 -88.495 1.00 96.94 70 ALA A C 1
ATOM 524 O O . ALA A 1 70 ? 49.815 4.225 -87.339 1.00 96.94 70 ALA A O 1
ATOM 525 N N . ALA A 1 71 ? 50.034 5.197 -89.357 1.00 97.12 71 ALA A N 1
ATOM 526 C CA . ALA A 1 71 ? 49.241 6.378 -89.031 1.00 97.12 71 ALA A CA 1
ATOM 527 C C . ALA A 1 71 ? 47.800 5.998 -88.656 1.00 97.12 71 ALA A C 1
ATOM 529 O O . ALA A 1 71 ? 47.289 6.469 -87.639 1.00 97.12 71 ALA A O 1
ATOM 530 N N . LYS A 1 72 ? 47.174 5.070 -89.394 1.00 97.44 72 LYS A N 1
ATOM 531 C CA . LYS A 1 72 ? 45.818 4.592 -89.085 1.00 97.44 72 LYS A CA 1
ATOM 532 C C . LYS A 1 72 ? 45.737 3.853 -87.745 1.00 97.44 72 LYS A C 1
ATOM 534 O O . LYS A 1 72 ? 44.781 4.031 -86.982 1.00 97.44 72 LYS A O 1
ATOM 539 N N . LYS A 1 73 ? 46.756 3.054 -87.415 1.00 97.75 73 LYS A N 1
ATOM 540 C CA . LYS A 1 73 ? 46.883 2.404 -86.100 1.00 97.75 73 LYS A CA 1
ATOM 541 C C . LYS A 1 73 ? 47.044 3.435 -84.981 1.00 97.75 73 LYS A C 1
ATOM 543 O O . LYS A 1 73 ? 46.406 3.300 -83.939 1.00 97.75 73 LYS A O 1
ATOM 548 N N . SER A 1 74 ? 47.850 4.470 -85.210 1.00 97.56 74 SER A N 1
ATOM 549 C CA . SER A 1 74 ? 48.049 5.572 -84.263 1.00 97.56 74 SER A CA 1
ATOM 550 C C . SER A 1 74 ? 46.756 6.357 -84.018 1.00 97.56 74 SER A C 1
ATOM 552 O O . SER A 1 74 ? 46.387 6.580 -82.868 1.00 97.56 74 SER A O 1
ATOM 554 N N . GLU A 1 75 ? 46.001 6.680 -85.073 1.00 97.94 75 GLU A N 1
ATOM 555 C CA . GLU A 1 75 ? 44.677 7.314 -84.973 1.00 97.94 75 GLU A CA 1
ATOM 556 C C . GLU A 1 75 ? 43.725 6.485 -84.091 1.00 97.94 75 GLU A C 1
ATOM 558 O O . GLU A 1 75 ? 43.078 7.009 -83.182 1.00 97.94 75 GLU A O 1
ATOM 563 N N . THR A 1 76 ? 43.697 5.166 -84.301 1.00 97.75 76 THR A N 1
ATOM 564 C CA . THR A 1 76 ? 42.867 4.235 -83.516 1.00 97.75 76 THR A CA 1
ATOM 565 C C . THR A 1 76 ? 43.305 4.170 -82.048 1.00 97.75 76 THR A C 1
ATOM 567 O O . THR A 1 76 ? 42.467 4.157 -81.139 1.00 97.75 76 THR A O 1
ATOM 570 N N . ALA A 1 77 ? 44.616 4.158 -81.789 1.00 97.62 77 ALA A N 1
ATOM 571 C CA . ALA A 1 77 ? 45.166 4.184 -80.436 1.00 97.62 77 ALA A CA 1
ATOM 572 C C . ALA A 1 77 ? 44.837 5.503 -79.718 1.00 97.62 77 ALA A C 1
ATOM 574 O O . ALA A 1 77 ? 44.401 5.480 -78.569 1.00 97.62 77 ALA A O 1
ATOM 575 N N . ALA A 1 78 ? 44.955 6.643 -80.402 1.00 97.75 78 ALA A N 1
ATOM 576 C CA . ALA A 1 78 ? 44.587 7.950 -79.864 1.00 97.75 78 ALA A CA 1
ATOM 577 C C . ALA A 1 78 ? 43.090 8.027 -79.522 1.00 97.75 78 ALA A C 1
ATOM 579 O O . ALA A 1 78 ? 42.725 8.499 -78.443 1.00 97.75 78 ALA A O 1
ATOM 580 N N . ALA A 1 79 ? 42.220 7.501 -80.392 1.00 97.69 79 ALA A N 1
ATOM 581 C CA . ALA A 1 79 ? 40.786 7.399 -80.119 1.00 97.69 79 ALA A CA 1
ATOM 582 C C . ALA A 1 79 ? 40.494 6.515 -78.891 1.00 97.69 79 ALA A C 1
ATOM 584 O O . ALA A 1 79 ? 39.677 6.879 -78.042 1.00 97.69 79 ALA A O 1
ATOM 585 N N . SER A 1 80 ? 41.204 5.393 -78.751 1.00 98.06 80 SER A N 1
ATOM 586 C CA . SER A 1 80 ? 41.090 4.501 -77.588 1.00 98.06 80 SER A CA 1
ATOM 587 C C . SER A 1 80 ? 41.537 5.188 -76.294 1.00 98.06 80 SER A C 1
ATOM 589 O O . SER A 1 80 ? 40.815 5.144 -75.299 1.00 98.06 80 SER A O 1
ATOM 591 N N . SER A 1 81 ? 42.670 5.895 -76.316 1.00 98.19 81 SER A N 1
ATOM 592 C CA . SER A 1 81 ? 43.168 6.676 -75.175 1.00 98.19 81 SER A CA 1
ATOM 593 C C . SER A 1 81 ? 42.206 7.792 -74.773 1.00 98.19 81 SER A C 1
ATOM 595 O O . SER A 1 81 ? 41.959 7.989 -73.585 1.00 98.19 81 SER A O 1
ATOM 597 N N . LYS A 1 82 ? 41.598 8.485 -75.745 1.00 98.25 82 LYS A N 1
ATOM 598 C CA . LYS A 1 82 ? 40.559 9.492 -75.484 1.00 98.25 82 LYS A CA 1
ATOM 599 C C . LYS A 1 82 ? 39.353 8.885 -74.759 1.00 98.25 82 LYS A C 1
ATOM 601 O O . LYS A 1 82 ? 38.858 9.471 -73.798 1.00 98.25 82 LYS A O 1
ATOM 606 N N . ASN A 1 83 ? 38.897 7.707 -75.185 1.00 97.88 83 ASN A N 1
ATOM 607 C CA . ASN A 1 83 ? 37.793 7.005 -74.525 1.00 97.88 83 ASN A CA 1
ATOM 608 C C . ASN A 1 83 ? 38.174 6.535 -73.113 1.00 97.88 83 ASN A C 1
ATOM 610 O O . ASN A 1 83 ? 37.383 6.688 -72.185 1.00 97.88 83 ASN A O 1
ATOM 614 N N . ALA A 1 84 ? 39.393 6.021 -72.926 1.00 98.06 84 ALA A N 1
ATOM 615 C CA . ALA A 1 84 ? 39.900 5.627 -71.614 1.00 98.06 84 ALA A CA 1
ATOM 616 C C . ALA A 1 84 ? 39.975 6.818 -70.643 1.00 98.06 84 ALA A C 1
ATOM 618 O O . ALA A 1 84 ? 39.546 6.695 -69.498 1.00 98.06 84 ALA A O 1
ATOM 619 N N . ALA A 1 85 ? 40.437 7.985 -71.106 1.00 98.19 85 ALA A N 1
ATOM 620 C CA . ALA A 1 85 ? 40.452 9.212 -70.309 1.00 98.19 85 ALA A CA 1
ATOM 621 C C . ALA A 1 85 ? 39.036 9.626 -69.876 1.00 98.19 85 ALA A C 1
ATOM 623 O O . ALA A 1 85 ? 38.802 9.858 -68.692 1.00 98.19 85 ALA A O 1
ATOM 624 N N . LYS A 1 86 ? 38.065 9.607 -70.800 1.00 98.19 86 LYS A N 1
ATOM 625 C CA . LYS A 1 86 ? 36.657 9.914 -70.495 1.00 98.19 86 LYS A CA 1
ATOM 626 C C . LYS A 1 86 ? 36.037 8.933 -69.488 1.00 98.19 86 LYS A C 1
ATOM 628 O O . LYS A 1 86 ? 35.265 9.330 -68.611 1.00 98.19 86 LYS A O 1
ATOM 633 N N . ASN A 1 87 ? 36.386 7.650 -69.581 1.00 98.19 87 ASN A N 1
ATOM 634 C CA . ASN A 1 87 ? 35.963 6.645 -68.603 1.00 98.19 87 ASN A CA 1
ATOM 635 C C . ASN A 1 87 ? 36.582 6.912 -67.224 1.00 98.19 87 ASN A C 1
ATOM 637 O O . ASN A 1 87 ? 35.881 6.837 -66.216 1.00 98.19 87 ASN A O 1
ATOM 641 N N . SER A 1 88 ? 37.864 7.276 -67.168 1.00 98.31 88 SER A N 1
ATOM 642 C CA . SER A 1 88 ? 38.534 7.656 -65.920 1.00 98.31 88 SER A CA 1
ATOM 643 C C . SER A 1 88 ? 37.918 8.902 -65.280 1.00 98.31 88 SER A C 1
ATOM 645 O O . SER A 1 88 ? 37.692 8.898 -64.072 1.00 98.31 88 SER A O 1
ATOM 647 N N . GLU A 1 89 ? 37.572 9.930 -66.062 1.00 98.44 89 GLU A N 1
ATOM 648 C CA . GLU A 1 89 ? 36.837 11.110 -65.572 1.00 98.44 89 GLU A CA 1
ATOM 649 C C . GLU A 1 89 ? 35.490 10.715 -64.951 1.00 98.44 89 GLU A C 1
ATOM 651 O O . GLU A 1 89 ? 35.153 11.151 -63.849 1.00 98.44 89 GLU A O 1
ATOM 656 N N . THR A 1 90 ? 34.748 9.823 -65.614 1.00 98.31 90 THR A N 1
ATOM 657 C CA . THR A 1 90 ? 33.465 9.307 -65.109 1.00 98.31 90 THR A CA 1
ATOM 658 C C . THR A 1 90 ? 33.649 8.531 -63.800 1.00 98.31 90 THR A C 1
ATOM 660 O O . THR A 1 90 ? 32.915 8.746 -62.834 1.00 98.31 90 THR A O 1
ATOM 663 N N . ASN A 1 91 ? 34.662 7.666 -63.721 1.00 98.38 91 ASN A N 1
ATOM 664 C CA . ASN A 1 91 ? 34.971 6.898 -62.513 1.00 98.38 91 ASN A CA 1
ATOM 665 C C . ASN A 1 91 ? 35.402 7.796 -61.344 1.00 98.38 91 ASN A C 1
ATOM 667 O O . ASN A 1 91 ? 35.012 7.543 -60.200 1.00 98.38 91 ASN A O 1
ATOM 671 N N . ALA A 1 92 ? 36.164 8.857 -61.618 1.00 98.31 92 ALA A N 1
ATOM 672 C CA . ALA A 1 92 ? 36.545 9.847 -60.617 1.00 98.31 92 ALA A CA 1
ATOM 673 C C . ALA A 1 92 ? 35.316 10.602 -60.087 1.00 98.31 92 ALA A C 1
ATOM 675 O O . ALA A 1 92 ? 35.154 10.732 -58.873 1.00 98.31 92 ALA A O 1
ATOM 676 N N . ALA A 1 93 ? 34.404 11.018 -60.973 1.00 98.19 93 ALA A N 1
ATOM 677 C CA . ALA A 1 93 ? 33.153 11.668 -60.584 1.00 98.19 93 ALA A CA 1
ATOM 678 C C . ALA A 1 93 ? 32.247 10.747 -59.746 1.00 98.19 93 ALA A C 1
ATOM 680 O O . ALA A 1 93 ? 31.671 11.187 -58.749 1.00 98.19 93 ALA A O 1
ATOM 681 N N . ASN A 1 94 ? 32.147 9.463 -60.100 1.00 98.44 94 ASN A N 1
ATOM 682 C CA . ASN A 1 94 ? 31.397 8.472 -59.321 1.00 98.44 94 ASN A CA 1
ATOM 683 C C . ASN A 1 94 ? 32.025 8.238 -57.940 1.00 98.44 94 ASN A C 1
ATOM 685 O O . ASN A 1 94 ? 31.315 8.184 -56.936 1.00 98.44 94 ASN A O 1
ATOM 689 N N . SER A 1 95 ? 33.356 8.158 -57.871 1.00 98.50 95 SER A N 1
ATOM 690 C CA . SER A 1 95 ? 34.082 7.999 -56.605 1.00 98.50 95 SER A CA 1
ATOM 691 C C . SER A 1 95 ? 33.889 9.208 -55.686 1.00 98.50 95 SER A C 1
ATOM 693 O O . SER A 1 95 ? 33.660 9.040 -54.489 1.00 98.50 95 SER A O 1
ATOM 695 N N . ALA A 1 96 ? 33.905 10.426 -56.238 1.00 98.38 96 ALA A N 1
ATOM 696 C CA . ALA A 1 96 ? 33.630 11.648 -55.484 1.00 98.38 96 ALA A CA 1
ATOM 697 C C . ALA A 1 96 ? 32.198 11.669 -54.919 1.00 98.38 96 ALA A C 1
ATOM 699 O O . ALA A 1 96 ? 32.002 12.002 -53.749 1.00 98.38 96 ALA A O 1
ATOM 700 N N . GLN A 1 97 ? 31.202 11.251 -55.709 1.00 98.44 97 GLN A N 1
ATOM 701 C CA . GLN A 1 97 ? 29.814 11.129 -55.247 1.00 98.44 97 GLN A CA 1
ATOM 702 C C . GLN A 1 97 ? 29.663 10.078 -54.139 1.00 98.44 97 GLN A C 1
ATOM 704 O O . GLN A 1 97 ? 29.015 10.342 -53.126 1.00 98.44 97 GLN A O 1
ATOM 709 N N . ALA A 1 98 ? 30.301 8.912 -54.283 1.00 98.38 98 ALA A N 1
ATOM 710 C CA . ALA A 1 98 ? 30.290 7.866 -53.261 1.00 98.38 98 ALA A CA 1
ATOM 711 C C . ALA A 1 98 ? 30.951 8.329 -51.948 1.00 98.38 98 ALA A C 1
ATOM 713 O O . ALA A 1 98 ? 30.443 8.044 -50.858 1.00 98.38 98 ALA A O 1
ATOM 714 N N . ALA A 1 99 ? 32.047 9.089 -52.037 1.00 98.38 99 ALA A N 1
ATOM 715 C CA . ALA A 1 99 ? 32.706 9.684 -50.878 1.00 98.38 99 ALA A CA 1
ATOM 716 C C . ALA A 1 99 ? 31.805 10.715 -50.176 1.00 98.38 99 ALA A C 1
ATOM 718 O O . ALA A 1 99 ? 31.670 10.670 -48.952 1.00 98.38 99 ALA A O 1
ATOM 719 N N . ALA A 1 100 ? 31.132 11.588 -50.933 1.00 98.38 100 ALA A N 1
ATOM 720 C CA . ALA A 1 100 ? 30.180 12.554 -50.384 1.00 98.38 100 ALA A CA 1
ATOM 721 C C . ALA A 1 100 ? 28.999 11.858 -49.679 1.00 98.38 100 ALA A C 1
ATOM 723 O O . ALA A 1 100 ? 28.677 12.189 -48.538 1.00 98.38 100 ALA A O 1
ATOM 724 N N . ALA A 1 101 ? 28.413 10.829 -50.301 1.00 98.38 101 ALA A N 1
ATOM 725 C CA . ALA A 1 101 ? 27.347 10.033 -49.691 1.00 98.38 101 ALA A CA 1
ATOM 726 C C . ALA A 1 101 ? 27.807 9.349 -48.390 1.00 98.38 101 ALA A C 1
ATOM 728 O O . ALA A 1 101 ? 27.081 9.344 -47.393 1.00 98.38 101 ALA A O 1
ATOM 729 N N . SER A 1 102 ? 29.039 8.830 -48.369 1.00 98.56 102 SER A N 1
ATOM 730 C CA . SER A 1 102 ? 29.635 8.207 -47.180 1.00 98.56 102 SER A CA 1
ATOM 731 C C . SER A 1 102 ? 29.849 9.211 -46.042 1.00 98.56 102 SER A C 1
ATOM 733 O O . SER A 1 102 ? 29.586 8.892 -44.881 1.00 98.56 102 SER A O 1
ATOM 735 N N . GLN A 1 103 ? 30.264 10.444 -46.353 1.00 98.69 103 GLN A N 1
ATOM 736 C CA . GLN A 1 103 ? 30.377 11.519 -45.360 1.00 98.69 103 GLN A CA 1
ATOM 737 C C . GLN A 1 103 ? 29.015 11.866 -44.747 1.00 98.69 103 GLN A C 1
ATOM 739 O O . GLN A 1 103 ? 28.902 11.956 -43.523 1.00 98.69 103 GLN A O 1
ATOM 744 N N . THR A 1 104 ? 27.964 11.987 -45.565 1.00 98.44 104 THR A N 1
ATOM 745 C CA . THR A 1 104 ? 26.597 12.221 -45.073 1.00 98.44 104 THR A CA 1
ATOM 746 C C . THR A 1 104 ? 26.106 11.072 -44.189 1.00 98.44 104 THR A C 1
ATOM 748 O O . THR A 1 104 ? 25.574 11.314 -43.105 1.00 98.44 104 THR A O 1
ATOM 751 N N . ALA A 1 105 ? 26.322 9.819 -44.599 1.00 98.44 105 ALA A N 1
ATOM 752 C CA . ALA A 1 105 ? 25.940 8.647 -43.810 1.00 98.44 105 ALA A CA 1
ATOM 753 C C . ALA A 1 105 ? 26.658 8.601 -42.447 1.00 98.44 105 ALA A C 1
ATOM 755 O O . ALA A 1 105 ? 26.036 8.300 -41.423 1.00 98.44 105 ALA A O 1
ATOM 756 N N . SER A 1 106 ? 27.944 8.961 -42.415 1.00 98.38 106 SER A N 1
ATOM 757 C CA . SER A 1 106 ? 28.729 9.063 -41.180 1.00 98.38 106 SER A CA 1
ATOM 758 C C . SER A 1 106 ? 28.201 10.165 -40.252 1.00 98.38 106 SER A C 1
ATOM 760 O O . SER A 1 106 ? 27.967 9.919 -39.067 1.00 98.38 106 SER A O 1
ATOM 762 N N . ALA A 1 107 ? 27.903 11.354 -40.786 1.00 98.50 107 ALA A N 1
ATOM 763 C CA . ALA A 1 107 ? 27.331 12.458 -40.010 1.00 98.50 107 ALA A CA 1
ATOM 764 C C . ALA A 1 107 ? 25.950 12.113 -39.415 1.00 98.50 107 ALA A C 1
ATOM 766 O O . ALA A 1 107 ? 25.672 12.408 -38.246 1.00 98.50 107 ALA A O 1
ATOM 767 N N . ASN A 1 108 ? 25.103 11.426 -40.187 1.00 98.50 108 ASN A N 1
ATOM 768 C CA . ASN A 1 108 ? 23.810 10.931 -39.714 1.00 98.50 108 ASN A CA 1
ATOM 769 C C . ASN A 1 108 ? 23.983 9.892 -38.599 1.00 98.50 108 ASN A C 1
ATOM 771 O O . ASN A 1 108 ? 23.300 9.968 -37.577 1.00 98.50 108 ASN A O 1
ATOM 775 N N . SER A 1 109 ? 24.937 8.972 -38.754 1.00 98.56 109 SER A N 1
ATOM 776 C CA . SER A 1 109 ? 25.252 7.956 -37.743 1.00 98.56 109 SER A CA 1
ATOM 777 C C . SER A 1 109 ? 25.758 8.586 -36.443 1.00 98.56 109 SER A C 1
ATOM 779 O O . SER A 1 109 ? 25.297 8.221 -35.363 1.00 98.56 109 SER A O 1
ATOM 781 N N . ALA A 1 110 ? 26.630 9.594 -36.525 1.00 98.56 110 ALA A N 1
ATOM 782 C CA . ALA A 1 110 ? 27.100 10.344 -35.360 1.00 98.56 110 ALA A CA 1
ATOM 783 C C . ALA A 1 110 ? 25.954 11.078 -34.640 1.00 98.56 110 ALA A C 1
ATOM 785 O O . ALA A 1 110 ? 25.900 11.109 -33.409 1.00 98.56 110 ALA A O 1
ATOM 786 N N . THR A 1 111 ? 25.004 11.638 -35.393 1.00 98.50 111 THR A N 1
ATOM 787 C CA . THR A 1 111 ? 23.809 12.288 -34.831 1.00 98.50 111 THR A CA 1
ATOM 788 C C . THR A 1 111 ? 22.893 11.276 -34.140 1.00 98.50 111 THR A C 1
ATOM 790 O O . THR A 1 111 ? 22.435 11.519 -33.021 1.00 98.50 111 THR A O 1
ATOM 793 N N . ALA A 1 112 ? 22.666 10.115 -34.760 1.00 98.38 112 ALA A N 1
ATOM 794 C CA . ALA A 1 112 ? 21.888 9.027 -34.172 1.00 98.38 112 ALA A CA 1
ATOM 795 C C . ALA A 1 112 ? 22.535 8.492 -32.883 1.00 98.38 112 ALA A C 1
ATOM 797 O O . ALA A 1 112 ? 21.836 8.294 -31.889 1.00 98.38 112 ALA A O 1
ATOM 798 N N . ALA A 1 113 ? 23.863 8.341 -32.864 1.00 98.44 113 ALA A N 1
ATOM 799 C CA . ALA A 1 113 ? 24.612 7.923 -31.681 1.00 98.44 113 ALA A CA 1
ATOM 800 C C . ALA A 1 113 ? 24.453 8.917 -30.519 1.00 98.44 113 ALA A C 1
ATOM 802 O O . ALA A 1 113 ? 24.110 8.506 -29.411 1.00 98.44 113 ALA A O 1
ATOM 803 N N . LYS A 1 114 ? 24.588 10.228 -30.776 1.00 98.62 114 LYS A N 1
ATOM 804 C CA . LYS A 1 114 ? 24.351 11.271 -29.759 1.00 98.62 114 LYS A CA 1
ATOM 805 C C . LYS A 1 114 ? 22.925 11.226 -29.209 1.00 98.62 114 LYS A C 1
ATOM 807 O O . LYS A 1 114 ? 22.731 11.290 -27.999 1.00 98.62 114 LYS A O 1
ATOM 812 N N . LYS A 1 115 ? 21.921 11.061 -30.079 1.00 98.62 115 LYS A N 1
ATOM 813 C CA . LYS A 1 115 ? 20.520 10.907 -29.652 1.00 98.62 115 LYS A CA 1
ATOM 814 C C . LYS A 1 115 ? 20.332 9.667 -28.773 1.00 98.62 115 LYS A C 1
ATOM 816 O O . LYS A 1 115 ? 19.627 9.734 -27.768 1.00 98.62 115 LYS A O 1
ATOM 821 N N . SER A 1 116 ? 20.970 8.553 -29.128 1.00 98.50 116 SER A N 1
ATOM 822 C CA . SER A 1 116 ? 20.935 7.325 -28.331 1.00 98.50 116 SER A CA 1
ATOM 823 C C . SER A 1 116 ? 21.572 7.516 -26.953 1.00 98.50 116 SER A C 1
ATOM 825 O O . SER A 1 116 ? 21.018 7.045 -25.964 1.00 98.50 116 SER A O 1
ATOM 827 N N . GLU A 1 117 ? 22.689 8.241 -26.863 1.00 98.69 117 GLU A N 1
ATOM 828 C CA . GLU A 1 117 ? 23.334 8.576 -25.588 1.00 98.69 117 GLU A CA 1
ATOM 829 C C . GLU A 1 117 ? 22.414 9.423 -24.694 1.00 98.69 117 GLU A C 1
ATOM 831 O O . GLU A 1 117 ? 22.254 9.131 -23.508 1.00 98.69 117 GLU A O 1
ATOM 836 N N . THR A 1 118 ? 21.753 10.440 -25.257 1.00 98.62 118 THR A N 1
ATOM 837 C CA . THR A 1 118 ? 20.761 11.245 -24.526 1.00 98.62 118 THR A CA 1
ATOM 838 C C . THR A 1 118 ? 19.601 10.387 -24.025 1.00 98.62 118 THR A C 1
ATOM 840 O O . THR A 1 118 ? 19.219 10.493 -22.861 1.00 98.62 118 THR A O 1
ATOM 843 N N . ASN A 1 119 ? 19.064 9.506 -24.871 1.00 98.38 119 ASN A N 1
ATOM 844 C CA . ASN A 1 119 ? 17.983 8.605 -24.479 1.00 98.38 119 ASN A CA 1
ATOM 845 C C . ASN A 1 119 ? 18.411 7.664 -23.345 1.00 98.38 119 ASN A C 1
ATOM 847 O O . ASN A 1 119 ? 17.653 7.489 -22.395 1.00 98.38 119 ASN A O 1
ATOM 851 N N . ALA A 1 120 ? 19.628 7.116 -23.402 1.00 98.50 120 ALA A N 1
ATOM 852 C CA . ALA A 1 120 ? 20.162 6.257 -22.349 1.00 98.50 120 ALA A CA 1
ATOM 853 C C . ALA A 1 120 ? 20.278 6.997 -21.005 1.00 98.50 120 ALA A C 1
ATOM 855 O O . ALA A 1 120 ? 19.835 6.472 -19.984 1.00 98.50 120 ALA A O 1
ATOM 856 N N . LYS A 1 121 ? 20.782 8.241 -21.004 1.00 98.62 121 LYS A N 1
ATOM 857 C CA . LYS A 1 121 ? 20.838 9.084 -19.793 1.00 98.62 121 LYS A CA 1
ATOM 858 C C . LYS A 1 121 ? 19.444 9.372 -19.232 1.00 98.62 121 LYS A C 1
ATOM 860 O O . LYS A 1 121 ? 19.233 9.258 -18.029 1.00 98.62 121 LYS A O 1
ATOM 865 N N . ASN A 1 122 ? 18.473 9.674 -20.096 1.00 98.50 122 ASN A N 1
ATOM 866 C CA . ASN A 1 122 ? 17.086 9.887 -19.672 1.00 98.50 122 ASN A CA 1
ATOM 867 C C . ASN A 1 122 ? 16.484 8.625 -19.036 1.00 98.50 122 ASN A C 1
ATOM 869 O O . ASN A 1 122 ? 15.819 8.715 -18.003 1.00 98.50 122 ASN A O 1
ATOM 873 N N . SER A 1 123 ? 16.736 7.448 -19.617 1.00 98.50 123 SER A N 1
ATOM 874 C CA . SER A 1 123 ? 16.310 6.166 -19.047 1.00 98.50 123 SER A CA 1
ATOM 875 C C . SER A 1 123 ? 16.967 5.884 -17.695 1.00 98.50 123 SER A C 1
ATOM 877 O O . SER A 1 123 ? 16.284 5.424 -16.782 1.00 98.50 123 SER A O 1
ATOM 879 N N . GLU A 1 124 ? 18.252 6.202 -17.527 1.00 98.69 124 GLU A N 1
ATOM 880 C CA . GLU A 1 124 ? 18.949 6.078 -16.241 1.00 98.69 124 GLU A CA 1
ATOM 881 C C . GLU A 1 124 ? 18.312 6.976 -15.167 1.00 98.69 124 GLU A C 1
ATOM 883 O O . GLU A 1 124 ? 18.040 6.525 -14.052 1.00 98.69 124 GLU A O 1
ATOM 888 N N . THR A 1 125 ? 18.013 8.236 -15.499 1.00 98.62 125 THR A N 1
ATOM 889 C CA . THR A 1 125 ? 17.314 9.153 -14.587 1.00 98.62 125 THR A CA 1
ATOM 890 C C . THR A 1 125 ? 15.927 8.626 -14.220 1.00 98.62 125 THR A C 1
ATOM 892 O O . THR A 1 125 ? 15.590 8.580 -13.037 1.00 98.62 125 THR A O 1
ATOM 895 N N . ALA A 1 126 ? 15.143 8.171 -15.201 1.00 98.44 126 ALA A N 1
ATOM 896 C CA . ALA A 1 126 ? 13.812 7.612 -14.961 1.00 98.44 126 ALA A CA 1
ATOM 897 C C . ALA A 1 126 ? 13.855 6.363 -14.061 1.00 98.44 126 ALA A C 1
ATOM 899 O O . ALA A 1 126 ? 12.989 6.190 -13.196 1.00 98.44 126 ALA A O 1
ATOM 900 N N . ALA A 1 127 ? 14.880 5.518 -14.212 1.00 98.56 127 ALA A N 1
ATOM 901 C CA . ALA A 1 127 ? 15.101 4.360 -13.352 1.00 98.56 127 ALA A CA 1
ATOM 902 C C . ALA A 1 127 ? 15.397 4.773 -11.899 1.00 98.56 127 ALA A C 1
ATOM 904 O O . ALA A 1 127 ? 14.748 4.266 -10.985 1.00 98.56 127 ALA A O 1
ATOM 905 N N . LYS A 1 128 ? 16.282 5.757 -11.675 1.00 98.69 128 LYS A N 1
ATOM 906 C CA . LYS A 1 128 ? 16.584 6.292 -10.328 1.00 98.69 128 LYS A CA 1
ATOM 907 C C . LYS A 1 128 ? 15.360 6.927 -9.659 1.00 98.69 128 LYS A C 1
ATOM 909 O O . LYS A 1 128 ? 15.125 6.737 -8.462 1.00 98.69 128 LYS A O 1
ATOM 914 N N . THR A 1 129 ? 14.540 7.654 -10.421 1.00 98.62 129 THR A N 1
ATOM 915 C CA . THR A 1 129 ? 13.263 8.190 -9.922 1.00 98.62 129 THR A CA 1
ATOM 916 C C . THR A 1 129 ? 12.306 7.064 -9.532 1.00 98.62 129 THR A C 1
ATOM 918 O O . THR A 1 129 ? 11.689 7.121 -8.469 1.00 98.62 129 THR A O 1
ATOM 921 N N . SER A 1 130 ? 12.213 6.015 -10.351 1.00 98.50 130 SER A N 1
ATOM 922 C CA . SER A 1 130 ? 11.361 4.854 -10.070 1.00 98.50 130 SER A CA 1
ATOM 923 C C . SER A 1 130 ? 11.805 4.105 -8.811 1.00 98.50 130 SER A C 1
ATOM 925 O O . SER A 1 130 ? 10.965 3.758 -7.983 1.00 98.50 130 SER A O 1
ATOM 927 N N . GLU A 1 131 ? 13.112 3.922 -8.612 1.00 98.75 131 GLU A N 1
ATOM 928 C CA . GLU A 1 131 ? 13.682 3.333 -7.393 1.00 98.75 131 GLU A CA 1
ATOM 929 C C . GLU A 1 131 ? 13.332 4.157 -6.143 1.00 98.75 131 GLU A C 1
ATOM 931 O O . GLU A 1 131 ? 12.871 3.613 -5.136 1.00 98.75 131 GLU A O 1
ATOM 936 N N . THR A 1 132 ? 13.459 5.484 -6.231 1.00 98.69 132 THR A N 1
ATOM 937 C CA . THR A 1 132 ? 13.081 6.404 -5.145 1.00 98.69 132 THR A CA 1
ATOM 938 C C . THR A 1 132 ? 11.592 6.282 -4.808 1.00 98.69 132 THR A C 1
ATOM 940 O O . THR A 1 132 ? 11.224 6.140 -3.640 1.00 98.69 132 THR A O 1
ATOM 943 N N . ASN A 1 133 ? 10.722 6.265 -5.821 1.00 98.38 133 ASN A N 1
ATOM 944 C CA . ASN A 1 133 ? 9.276 6.114 -5.638 1.00 98.38 133 ASN A CA 1
ATOM 945 C C . ASN A 1 133 ? 8.908 4.755 -5.024 1.00 98.38 133 ASN A C 1
ATOM 947 O O . ASN A 1 133 ? 8.037 4.684 -4.150 1.00 98.38 133 ASN A O 1
ATOM 951 N N . ALA A 1 134 ? 9.590 3.682 -5.430 1.00 98.56 134 ALA A N 1
ATOM 952 C CA . ALA A 1 134 ? 9.417 2.357 -4.844 1.00 98.56 134 ALA A CA 1
ATOM 953 C C . ALA A 1 134 ? 9.818 2.347 -3.360 1.00 98.56 134 ALA A C 1
ATOM 955 O O . ALA A 1 134 ? 9.091 1.800 -2.524 1.00 98.56 134 ALA A O 1
ATOM 956 N N . LYS A 1 135 ? 10.923 3.013 -3.000 1.00 98.62 135 LYS A N 1
ATOM 957 C CA . LYS A 1 135 ? 11.355 3.130 -1.602 1.00 98.62 135 LYS A CA 1
ATOM 958 C C . LYS A 1 135 ? 10.366 3.930 -0.753 1.00 98.62 135 LYS A C 1
ATOM 960 O O . LYS A 1 135 ? 10.035 3.498 0.351 1.00 98.62 135 LYS A O 1
ATOM 965 N N . SER A 1 136 ? 9.851 5.042 -1.274 1.00 98.62 136 SER A N 1
ATOM 966 C CA . SER A 1 136 ? 8.800 5.833 -0.619 1.00 98.62 136 SER A CA 1
ATOM 967 C C . SER A 1 136 ? 7.527 5.015 -0.400 1.00 98.62 136 SER A C 1
ATOM 969 O O . SER A 1 136 ? 6.974 5.019 0.700 1.00 98.62 136 SER A O 1
ATOM 971 N N . SER A 1 137 ? 7.110 4.240 -1.405 1.00 98.62 137 SER A N 1
ATOM 972 C CA . SER A 1 137 ? 5.939 3.356 -1.312 1.00 98.62 137 SER A CA 1
ATOM 973 C C . SER A 1 137 ? 6.128 2.262 -0.256 1.00 98.62 137 SER A C 1
ATOM 975 O O . SER A 1 137 ? 5.218 1.995 0.526 1.00 98.62 137 SER A O 1
ATOM 977 N N . GLN A 1 138 ? 7.326 1.675 -0.161 1.00 98.75 138 GLN A N 1
ATOM 978 C CA . GLN A 1 138 ? 7.661 0.709 0.892 1.00 98.75 138 GLN A CA 1
ATOM 979 C C . GLN A 1 138 ? 7.558 1.331 2.295 1.00 98.75 138 GLN A C 1
ATOM 981 O O . GLN A 1 138 ? 7.048 0.692 3.216 1.00 98.75 138 GLN A O 1
ATOM 986 N N . THR A 1 139 ? 8.039 2.562 2.476 1.00 98.62 139 THR A N 1
ATOM 987 C CA . THR A 1 139 ? 7.942 3.276 3.759 1.00 98.62 139 THR A CA 1
ATOM 988 C C . THR A 1 139 ? 6.489 3.574 4.122 1.00 98.62 139 THR 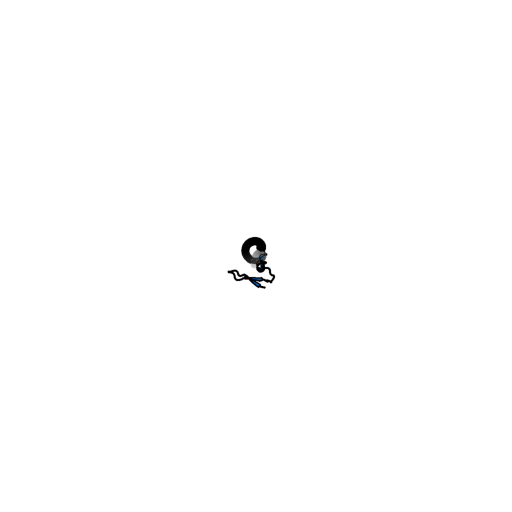A C 1
ATOM 990 O O . THR A 1 139 ? 6.084 3.313 5.255 1.00 98.62 139 THR A O 1
ATOM 993 N N . ALA A 1 140 ? 5.688 4.047 3.161 1.00 98.44 140 ALA A N 1
ATOM 994 C CA . ALA A 1 140 ? 4.262 4.293 3.362 1.00 98.44 140 ALA A CA 1
ATOM 995 C C . ALA A 1 140 ? 3.517 3.009 3.766 1.00 98.44 140 ALA A C 1
ATOM 997 O O . ALA A 1 140 ? 2.764 3.022 4.736 1.00 98.44 140 ALA A O 1
ATOM 998 N N . ALA A 1 141 ? 3.799 1.881 3.105 1.00 98.56 141 ALA A N 1
ATOM 999 C CA . ALA A 1 141 ? 3.200 0.590 3.443 1.00 98.56 141 ALA A CA 1
ATOM 1000 C C . ALA A 1 141 ? 3.529 0.139 4.881 1.00 98.56 141 ALA A C 1
ATOM 1002 O O . ALA A 1 141 ? 2.638 -0.297 5.608 1.00 98.56 141 ALA A O 1
ATOM 1003 N N . LYS A 1 142 ? 4.782 0.304 5.333 1.00 98.62 142 LYS A N 1
ATOM 1004 C CA . LYS A 1 142 ? 5.181 -0.000 6.723 1.00 98.62 142 LYS A CA 1
ATOM 1005 C C . LYS A 1 142 ? 4.485 0.898 7.750 1.00 98.62 142 LYS A C 1
ATOM 1007 O O . LYS A 1 142 ? 4.117 0.432 8.831 1.00 98.62 142 LYS A O 1
ATOM 1012 N N . ALA A 1 143 ? 4.292 2.177 7.424 1.00 98.62 143 ALA A N 1
ATOM 1013 C CA . ALA A 1 143 ? 3.538 3.096 8.274 1.00 98.62 143 ALA A CA 1
ATOM 1014 C C . ALA A 1 143 ? 2.062 2.673 8.371 1.00 98.62 143 ALA A C 1
ATOM 1016 O O . ALA A 1 143 ? 1.512 2.615 9.470 1.00 98.62 143 ALA A O 1
ATOM 1017 N N . SER A 1 144 ? 1.444 2.288 7.249 1.00 98.56 144 SER A N 1
ATOM 1018 C CA . SER A 1 144 ? 0.080 1.746 7.229 1.00 98.56 144 SER A CA 1
ATOM 1019 C C . SER A 1 144 ? -0.059 0.470 8.063 1.00 98.56 144 SER A C 1
ATOM 1021 O O . SER A 1 144 ? -1.019 0.353 8.819 1.00 98.56 144 SER A O 1
ATOM 1023 N N . GLU A 1 145 ? 0.904 -0.456 7.994 1.00 98.75 145 GLU A N 1
ATOM 1024 C CA . GLU A 1 145 ? 0.911 -1.671 8.825 1.00 98.75 145 GLU A CA 1
ATOM 1025 C C . GLU A 1 145 ? 0.977 -1.338 10.326 1.00 98.75 145 GLU A C 1
ATOM 1027 O O . GLU A 1 145 ? 0.253 -1.918 11.136 1.00 98.75 145 GLU A O 1
ATOM 1032 N N . THR A 1 146 ? 1.814 -0.367 10.699 1.00 98.69 146 THR A N 1
ATOM 1033 C CA . THR A 1 146 ? 1.942 0.094 12.091 1.00 98.69 146 THR A CA 1
ATOM 1034 C C . THR A 1 146 ? 0.636 0.711 12.591 1.00 98.69 146 THR A C 1
ATOM 1036 O O . THR A 1 146 ? 0.162 0.362 13.674 1.00 98.69 146 THR A O 1
ATOM 1039 N N . ASN A 1 147 ? 0.013 1.572 11.782 1.00 98.50 147 ASN A N 1
ATOM 1040 C CA . ASN A 1 147 ? -1.267 2.193 12.115 1.00 98.50 147 ASN A CA 1
ATOM 1041 C C . ASN A 1 147 ? -2.382 1.149 12.260 1.00 98.50 147 ASN A C 1
ATOM 1043 O O . ASN A 1 147 ? -3.167 1.232 13.200 1.00 98.50 147 ASN A O 1
ATOM 1047 N N . ALA A 1 148 ? -2.418 0.132 11.394 1.00 98.56 148 ALA A N 1
ATOM 1048 C CA . ALA A 1 148 ? -3.393 -0.953 11.489 1.00 98.56 148 ALA A CA 1
ATOM 1049 C C . ALA A 1 148 ? -3.267 -1.736 12.810 1.00 98.56 148 ALA A C 1
ATOM 1051 O O . ALA A 1 148 ? -4.273 -1.971 13.478 1.00 98.56 148 ALA A O 1
ATOM 1052 N N . LYS A 1 149 ? -2.040 -2.069 13.242 1.00 98.56 149 LYS A N 1
ATOM 1053 C CA . LYS A 1 149 ? -1.790 -2.729 14.542 1.00 98.56 149 LYS A CA 1
ATOM 1054 C C . LYS A 1 149 ? -2.199 -1.853 15.732 1.00 98.56 149 LYS A C 1
ATOM 1056 O O . LYS A 1 149 ? -2.745 -2.355 16.718 1.00 98.56 149 LYS A O 1
ATOM 1061 N N . ALA A 1 150 ? -1.964 -0.542 15.644 1.00 98.56 150 ALA A N 1
ATOM 1062 C CA . ALA A 1 150 ? -2.406 0.406 16.665 1.00 98.56 150 ALA A CA 1
ATOM 1063 C C . ALA A 1 150 ? -3.941 0.467 16.751 1.00 98.56 150 ALA A C 1
ATOM 1065 O O . ALA A 1 150 ? -4.496 0.406 17.848 1.00 98.56 150 ALA A O 1
ATOM 1066 N N . SER A 1 151 ? -4.633 0.507 15.608 1.00 98.56 151 SER A N 1
ATOM 1067 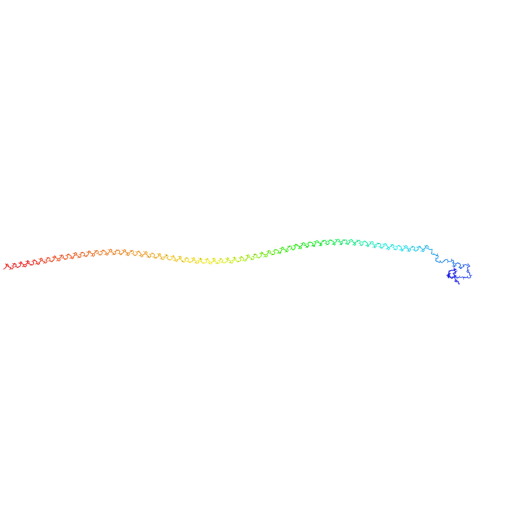C CA . SER A 1 151 ? -6.099 0.454 15.550 1.00 98.56 151 SER A CA 1
ATOM 1068 C C . SER A 1 151 ? -6.664 -0.860 16.094 1.00 98.56 151 SER A C 1
ATOM 1070 O O . SER A 1 151 ? -7.644 -0.827 16.834 1.00 98.56 151 SER A O 1
ATOM 1072 N N . GLU A 1 152 ? -6.041 -2.005 15.800 1.00 98.75 152 GLU A N 1
ATOM 1073 C CA . GLU A 1 152 ? -6.440 -3.302 16.369 1.00 98.75 152 GLU A CA 1
ATOM 1074 C C . GLU A 1 152 ? -6.328 -3.301 17.903 1.00 98.75 152 GLU A C 1
ATOM 1076 O O . GLU A 1 152 ? -7.234 -3.754 18.605 1.00 98.75 152 GLU A O 1
ATOM 1081 N N . THR A 1 153 ? -5.238 -2.743 18.434 1.00 98.69 153 THR A N 1
ATOM 1082 C CA . THR A 1 153 ? -5.021 -2.620 19.883 1.00 98.69 153 THR A CA 1
ATOM 1083 C C . THR A 1 153 ? -6.062 -1.704 20.525 1.00 98.69 153 THR A C 1
ATOM 1085 O O . THR A 1 153 ? -6.646 -2.056 21.549 1.00 98.69 153 THR A O 1
ATOM 1088 N N . ALA A 1 154 ? -6.344 -0.553 19.909 1.00 98.56 154 ALA A N 1
ATOM 1089 C CA . ALA A 1 154 ? -7.373 0.368 20.385 1.00 98.56 154 ALA A CA 1
ATOM 1090 C C . ALA A 1 154 ? -8.759 -0.297 20.415 1.00 98.56 154 ALA A C 1
ATOM 1092 O O . ALA A 1 154 ? -9.470 -0.171 21.410 1.00 98.56 154 ALA A O 1
ATOM 1093 N N . ALA A 1 155 ? -9.109 -1.069 19.381 1.00 98.69 155 ALA A N 1
ATOM 1094 C CA . ALA A 1 155 ? -10.371 -1.802 19.327 1.00 98.69 155 ALA A CA 1
ATOM 1095 C C . ALA A 1 155 ? -10.492 -2.850 20.449 1.00 98.69 155 ALA A C 1
ATOM 1097 O O . ALA A 1 155 ? -11.536 -2.924 21.099 1.00 98.69 155 ALA A O 1
ATOM 1098 N N . LYS A 1 156 ? -9.423 -3.611 20.734 1.00 98.69 156 LYS A N 1
ATOM 1099 C CA . LYS A 1 156 ? -9.394 -4.559 21.867 1.00 98.69 156 LYS A CA 1
ATOM 1100 C C . LYS A 1 156 ? -9.572 -3.849 23.209 1.00 98.69 156 LYS A C 1
ATOM 1102 O O . LYS A 1 156 ? -10.360 -4.299 24.032 1.00 98.69 156 LYS A O 1
ATOM 1107 N N . ASN A 1 157 ? -8.910 -2.710 23.413 1.00 98.62 157 ASN A N 1
ATOM 1108 C CA . ASN A 1 157 ? -9.072 -1.925 24.640 1.00 98.62 157 ASN A CA 1
ATOM 1109 C C . ASN A 1 157 ? -10.506 -1.403 24.802 1.00 98.62 157 ASN A C 1
ATOM 1111 O O . ASN A 1 157 ? -11.062 -1.474 25.897 1.00 98.62 157 ASN A O 1
ATOM 1115 N N . SER A 1 158 ? -11.129 -0.922 23.722 1.00 98.62 158 SER A N 1
ATOM 1116 C CA . SER A 1 158 ? -12.537 -0.510 23.741 1.00 98.62 158 SER A CA 1
ATOM 1117 C C . SER A 1 158 ? -13.477 -1.671 24.069 1.00 98.62 158 SER A C 1
ATOM 1119 O O . SER A 1 158 ? -14.435 -1.476 24.813 1.00 98.62 158 SER A O 1
ATOM 1121 N N . GLN A 1 159 ? -13.198 -2.877 23.566 1.00 98.75 159 GLN A N 1
ATOM 1122 C CA . GLN A 1 159 ? -13.964 -4.076 23.911 1.00 98.75 159 GLN A CA 1
ATOM 1123 C C . GLN A 1 159 ? -13.858 -4.405 25.408 1.00 98.75 159 GLN A C 1
ATOM 1125 O O . GLN A 1 159 ? -14.879 -4.649 26.048 1.00 98.75 159 GLN A O 1
ATOM 1130 N N . THR A 1 160 ? -12.651 -4.363 25.977 1.00 98.62 160 THR A N 1
ATOM 1131 C CA . THR A 1 160 ? -12.438 -4.580 27.417 1.00 98.62 160 THR A CA 1
ATOM 1132 C C . THR A 1 160 ? -13.187 -3.546 28.256 1.00 98.62 160 THR A C 1
ATOM 1134 O O . THR A 1 160 ? -13.929 -3.919 29.161 1.00 98.62 160 THR A O 1
ATOM 1137 N N . ALA A 1 161 ? -13.075 -2.259 27.916 1.00 98.56 161 ALA A N 1
ATOM 1138 C CA . ALA A 1 161 ? -13.766 -1.186 28.633 1.00 98.56 161 ALA A CA 1
ATOM 1139 C C . ALA A 1 161 ? -15.300 -1.323 28.572 1.00 98.56 161 ALA A C 1
ATOM 1141 O O . ALA A 1 161 ? -15.999 -1.024 29.545 1.00 98.56 161 ALA A O 1
ATOM 1142 N N . ALA A 1 162 ? -15.838 -1.799 27.444 1.00 98.62 162 ALA A N 1
ATOM 1143 C CA . ALA A 1 162 ? -17.262 -2.087 27.310 1.00 98.62 162 ALA A CA 1
ATOM 1144 C C . ALA A 1 162 ? -17.701 -3.238 28.233 1.00 98.62 162 ALA A C 1
ATOM 1146 O O . ALA A 1 162 ? -18.712 -3.104 28.922 1.00 98.62 162 ALA A O 1
ATOM 1147 N N . ALA A 1 163 ? -16.922 -4.322 28.310 1.00 98.62 163 ALA A N 1
ATOM 1148 C CA . ALA A 1 163 ? -17.204 -5.449 29.204 1.00 98.62 163 ALA A CA 1
ATOM 1149 C C . ALA A 1 163 ? -17.117 -5.057 30.693 1.00 98.62 163 ALA A C 1
ATOM 1151 O O . ALA A 1 163 ? -17.952 -5.462 31.504 1.00 98.62 163 ALA A O 1
ATOM 1152 N N . GLU A 1 164 ? -16.144 -4.222 31.067 1.00 98.62 164 GLU A N 1
ATOM 1153 C CA . GLU A 1 164 ? -16.048 -3.664 32.423 1.00 98.62 164 GLU A CA 1
ATOM 1154 C C . GLU A 1 164 ? -17.262 -2.792 32.764 1.00 98.62 164 GLU A C 1
ATOM 1156 O O . GLU A 1 164 ? -17.824 -2.905 33.856 1.00 98.62 164 GLU A O 1
ATOM 1161 N N . SER A 1 165 ? -17.708 -1.965 31.814 1.00 98.62 165 SER A N 1
ATOM 1162 C CA . SER A 1 165 ? -18.897 -1.121 31.976 1.00 98.62 165 SER A CA 1
ATOM 1163 C C . SER A 1 165 ? -20.172 -1.951 32.148 1.00 98.62 165 SER A C 1
ATOM 1165 O O . SER A 1 165 ? -21.002 -1.632 33.000 1.00 98.62 165 SER A O 1
ATOM 1167 N N . GLU A 1 166 ? -20.320 -3.038 31.387 1.00 98.75 166 GLU A N 1
ATOM 1168 C CA . GLU A 1 166 ? -21.425 -3.993 31.535 1.00 98.75 166 GLU A CA 1
ATOM 1169 C C . GLU A 1 166 ? -21.431 -4.631 32.934 1.00 98.75 166 GLU A C 1
ATOM 1171 O O . GLU A 1 166 ? -22.461 -4.646 33.612 1.00 98.75 166 GLU A O 1
ATOM 1176 N N . SER A 1 167 ? -20.267 -5.080 33.412 1.00 98.50 167 SER A N 1
ATOM 1177 C CA . SER A 1 167 ? -20.113 -5.656 34.754 1.00 98.50 167 SER A CA 1
ATOM 1178 C C . SER A 1 167 ? -20.458 -4.649 35.860 1.00 98.50 167 SER A C 1
ATOM 1180 O O . SER A 1 167 ? -21.208 -4.961 36.791 1.00 98.50 167 SER A O 1
ATOM 1182 N N . ALA A 1 168 ? -19.992 -3.403 35.733 1.00 98.44 168 ALA A N 1
ATOM 1183 C CA . ALA A 1 168 ? -20.315 -2.329 36.671 1.00 98.44 168 ALA A CA 1
ATOM 1184 C C . ALA A 1 168 ? -21.821 -2.008 36.693 1.00 98.44 168 ALA A C 1
ATOM 1186 O O . ALA A 1 168 ? -22.403 -1.796 37.765 1.00 98.44 168 ALA A O 1
ATOM 1187 N N . ALA A 1 169 ? -22.478 -2.019 35.530 1.00 98.56 169 ALA A N 1
ATOM 1188 C CA . ALA A 1 169 ? -23.924 -1.841 35.429 1.00 98.56 169 ALA A CA 1
ATOM 1189 C C . ALA A 1 169 ? -24.687 -2.993 36.108 1.00 98.56 169 ALA A C 1
ATOM 1191 O O . ALA A 1 169 ? -25.617 -2.740 36.878 1.00 98.56 169 ALA A O 1
ATOM 1192 N N . ALA A 1 170 ? -24.259 -4.244 35.912 1.00 98.56 170 ALA A N 1
ATOM 1193 C CA . ALA A 1 170 ? -24.846 -5.409 36.578 1.00 98.56 170 ALA A CA 1
ATOM 1194 C C . ALA A 1 170 ? -24.683 -5.357 38.112 1.00 98.56 170 ALA A C 1
ATOM 1196 O O . ALA A 1 170 ? -25.632 -5.627 38.861 1.00 98.56 170 ALA A O 1
ATOM 1197 N N . GLY A 1 171 ? -23.511 -4.941 38.603 1.00 98.56 171 GLY A N 1
ATOM 1198 C CA . GLY A 1 171 ? -23.267 -4.719 40.033 1.00 98.56 171 GLY A CA 1
ATOM 1199 C C . GLY A 1 171 ? -24.142 -3.605 40.621 1.00 98.56 171 GLY A C 1
ATOM 1200 O O . GLY A 1 171 ? -24.702 -3.747 41.714 1.00 98.56 171 GLY A O 1
ATOM 1201 N N . SER A 1 172 ? -24.337 -2.522 39.866 1.00 98.69 172 SER A N 1
ATOM 1202 C CA . SER A 1 172 ? -25.227 -1.416 40.248 1.00 98.69 172 SER A CA 1
ATOM 1203 C C . SER A 1 172 ? -26.687 -1.867 40.328 1.00 98.69 172 SER A C 1
ATOM 1205 O O . SER A 1 172 ? -27.375 -1.557 41.302 1.00 98.69 172 SER A O 1
ATOM 1207 N N . ALA A 1 173 ? -27.150 -2.662 39.359 1.00 98.69 173 ALA A N 1
ATOM 1208 C CA . ALA A 1 173 ? -28.495 -3.235 39.359 1.00 98.69 173 ALA A CA 1
ATOM 1209 C C . ALA A 1 173 ? -28.729 -4.148 40.576 1.00 98.69 173 ALA A C 1
ATOM 1211 O O . ALA A 1 173 ? -29.761 -4.049 41.243 1.00 98.69 173 ALA A O 1
ATOM 1212 N N . THR A 1 174 ? -27.742 -4.981 40.921 1.00 98.62 174 THR A N 1
ATOM 1213 C CA . THR A 1 174 ? -27.790 -5.845 42.114 1.00 98.62 174 THR A CA 1
ATOM 1214 C C . THR A 1 174 ? -27.883 -5.022 43.400 1.00 98.62 174 THR A C 1
ATOM 1216 O O . THR A 1 174 ? -28.712 -5.300 44.268 1.00 98.62 174 THR A O 1
ATOM 1219 N N . SER A 1 175 ? -27.080 -3.961 43.505 1.00 98.56 175 SER A N 1
ATOM 1220 C CA . SER A 1 175 ? -27.097 -3.052 44.658 1.00 98.56 175 SER A CA 1
ATOM 1221 C C . SER A 1 175 ? -28.444 -2.337 44.800 1.00 98.56 175 SER A C 1
ATOM 1223 O O . SER A 1 175 ? -28.987 -2.249 45.902 1.00 98.56 175 SER A O 1
ATOM 1225 N N . ALA A 1 176 ? -29.029 -1.885 43.686 1.00 98.56 176 ALA A N 1
ATOM 1226 C CA . ALA A 1 176 ? -30.352 -1.268 43.666 1.00 98.56 176 ALA A CA 1
ATOM 1227 C C . ALA A 1 176 ? -31.455 -2.245 44.112 1.00 98.56 176 ALA A C 1
ATOM 1229 O O . ALA A 1 176 ? -32.315 -1.877 44.915 1.00 98.56 176 ALA A O 1
ATOM 1230 N N . ALA A 1 177 ? -31.408 -3.504 43.664 1.00 98.62 177 ALA A N 1
ATOM 1231 C CA . ALA A 1 177 ? -32.339 -4.545 44.108 1.00 98.62 177 ALA A CA 1
ATOM 1232 C C . ALA A 1 177 ? -32.214 -4.834 45.618 1.00 98.62 177 ALA A C 1
ATOM 1234 O O . ALA A 1 177 ? -33.222 -4.974 46.322 1.00 98.62 177 ALA A O 1
ATOM 1235 N N . GLY A 1 178 ? -30.982 -4.859 46.139 1.00 98.50 178 GLY A N 1
ATOM 1236 C CA . GLY A 1 178 ? -30.714 -4.970 47.574 1.00 98.50 178 GLY A CA 1
ATOM 1237 C C . GLY A 1 178 ? -31.296 -3.799 48.370 1.00 98.50 178 GLY A C 1
ATOM 1238 O O . GLY A 1 178 ? -31.996 -4.010 49.362 1.00 98.50 178 GLY A O 1
ATOM 1239 N N . ALA A 1 179 ? -31.089 -2.566 47.902 1.00 98.62 179 ALA A N 1
ATOM 1240 C CA . ALA A 1 179 ? -31.641 -1.362 48.524 1.00 98.62 179 ALA A CA 1
ATOM 1241 C C . ALA A 1 179 ? -33.180 -1.356 48.523 1.00 98.62 179 ALA A C 1
ATOM 1243 O O . ALA A 1 179 ? -33.793 -1.032 49.542 1.00 98.62 179 ALA A O 1
ATOM 1244 N N . ALA A 1 180 ? -33.813 -1.777 47.424 1.00 98.69 180 ALA A N 1
ATOM 1245 C CA . ALA A 1 180 ? -35.267 -1.915 47.342 1.00 98.69 180 ALA A CA 1
ATOM 1246 C C . ALA A 1 180 ? -35.805 -2.930 48.367 1.00 98.69 180 ALA A C 1
ATOM 1248 O O . ALA A 1 180 ? -36.798 -2.669 49.050 1.00 98.69 180 ALA A O 1
ATOM 1249 N N . THR A 1 181 ? -35.111 -4.059 48.536 1.00 98.62 181 THR A N 1
ATOM 1250 C CA . THR A 1 181 ? -35.455 -5.077 49.543 1.00 98.62 181 THR A CA 1
ATOM 1251 C C . THR A 1 181 ? -35.323 -4.526 50.964 1.00 98.62 181 THR A C 1
ATOM 1253 O O . THR A 1 181 ? -36.227 -4.695 51.786 1.00 98.62 181 THR A O 1
ATOM 1256 N N . ALA A 1 182 ? -34.229 -3.817 51.259 1.00 98.44 182 ALA A N 1
ATOM 1257 C CA . ALA A 1 182 ? -34.018 -3.178 52.556 1.00 98.44 182 ALA A CA 1
ATOM 1258 C C . ALA A 1 182 ? -35.111 -2.140 52.865 1.00 98.44 182 ALA A C 1
ATOM 1260 O O . ALA A 1 182 ? -35.662 -2.136 53.967 1.00 98.44 182 ALA A O 1
ATOM 1261 N N . ALA A 1 183 ? -35.492 -1.316 51.885 1.00 98.56 183 ALA A N 1
ATOM 1262 C CA . ALA A 1 183 ? -36.575 -0.346 52.026 1.00 98.56 183 ALA A CA 1
ATOM 1263 C C . ALA A 1 183 ? -37.927 -1.021 52.322 1.00 98.56 183 ALA A C 1
ATOM 1265 O O . ALA A 1 183 ? -38.645 -0.595 53.231 1.00 98.56 183 ALA A O 1
ATOM 1266 N N . ALA A 1 184 ? -38.255 -2.114 51.623 1.00 98.56 184 ALA A N 1
ATOM 1267 C CA . ALA A 1 184 ? -39.476 -2.883 51.868 1.00 98.56 184 ALA A CA 1
ATOM 1268 C C . ALA A 1 184 ? -39.512 -3.490 53.284 1.00 98.56 184 ALA A C 1
ATOM 1270 O O . ALA A 1 184 ? -40.552 -3.468 53.951 1.00 98.56 184 ALA A O 1
ATOM 1271 N N . ASN A 1 185 ? -38.376 -3.990 53.777 1.00 98.44 185 ASN A N 1
ATOM 1272 C CA . ASN A 1 185 ? -38.256 -4.509 55.140 1.00 98.44 185 ASN A CA 1
ATOM 1273 C C . ASN A 1 185 ? -38.425 -3.406 56.191 1.00 98.44 185 ASN A C 1
ATOM 1275 O O . ASN A 1 185 ? -39.180 -3.592 57.148 1.00 98.44 185 ASN A O 1
ATOM 1279 N N . SER A 1 186 ? -37.811 -2.238 55.988 1.00 98.44 186 SER A N 1
ATOM 1280 C CA . SER A 1 186 ? -38.002 -1.069 56.857 1.00 98.44 186 SER A CA 1
ATOM 1281 C C . SER A 1 186 ? -39.464 -0.624 56.906 1.00 98.44 186 SER A C 1
ATOM 1283 O O . SER A 1 186 ? -39.981 -0.323 57.981 1.00 98.44 186 SER A O 1
ATOM 1285 N N . GLN A 1 187 ? -40.177 -0.656 55.776 1.00 98.62 187 GLN A N 1
ATOM 1286 C CA . GLN A 1 187 ? -41.608 -0.346 55.738 1.00 98.62 187 GLN A CA 1
ATOM 1287 C C . GLN A 1 187 ? -42.443 -1.357 56.541 1.00 98.62 187 GLN A C 1
ATOM 1289 O O . GLN A 1 187 ? -43.369 -0.965 57.255 1.00 98.62 187 GLN A O 1
ATOM 1294 N N . LYS A 1 188 ? -42.128 -2.659 56.454 1.00 98.38 188 LYS A N 1
ATOM 1295 C CA . LYS A 1 188 ? -42.7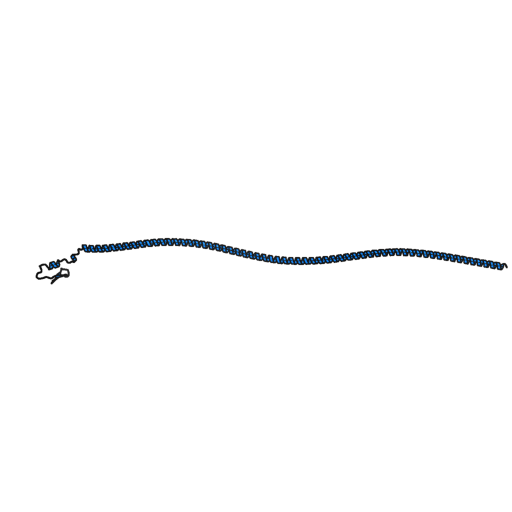78 -3.691 57.282 1.00 98.38 188 LYS A CA 1
ATOM 1296 C C . LYS A 1 188 ? -42.510 -3.455 58.768 1.00 98.38 188 LYS A C 1
ATOM 1298 O O . LYS A 1 188 ? -43.454 -3.472 59.551 1.00 98.38 188 LYS A O 1
ATOM 1303 N N . ALA A 1 189 ? -41.259 -3.186 59.143 1.00 98.19 189 ALA A N 1
ATOM 1304 C CA . ALA A 1 189 ? -40.885 -2.897 60.526 1.00 98.19 189 ALA A CA 1
ATOM 1305 C C . ALA A 1 189 ? -41.629 -1.667 61.074 1.00 98.19 189 ALA A C 1
ATOM 1307 O O . ALA A 1 189 ? -42.160 -1.719 62.181 1.00 98.19 189 ALA A O 1
ATOM 1308 N N . ALA A 1 190 ? -41.752 -0.599 60.279 1.00 98.44 190 ALA A N 1
ATOM 1309 C CA . ALA A 1 190 ? -42.514 0.591 60.651 1.00 98.44 190 ALA A CA 1
ATOM 1310 C C . ALA A 1 190 ? -44.002 0.283 60.912 1.00 98.44 190 ALA A C 1
ATOM 1312 O O . ALA A 1 190 ? -44.536 0.711 61.934 1.00 98.44 190 ALA A O 1
ATOM 1313 N N . LYS A 1 191 ? -44.656 -0.519 60.056 1.00 98.25 191 LYS A N 1
ATOM 1314 C CA . LYS A 1 191 ? -46.053 -0.960 60.263 1.00 98.25 191 LYS A CA 1
ATOM 1315 C C . LYS A 1 191 ? -46.225 -1.809 61.527 1.00 98.25 191 LYS A C 1
ATOM 1317 O O . LYS A 1 191 ? -47.217 -1.670 62.245 1.00 98.25 191 LYS A O 1
ATOM 1322 N N . THR A 1 192 ? -45.260 -2.679 61.824 1.00 98.38 192 THR A N 1
ATOM 1323 C CA . THR A 1 192 ? -45.250 -3.442 63.082 1.00 98.38 192 THR A CA 1
ATOM 1324 C C . THR A 1 192 ? -45.138 -2.506 64.285 1.00 98.38 192 THR A C 1
ATOM 1326 O O . THR A 1 192 ? -45.904 -2.641 65.238 1.00 98.38 192 THR A O 1
ATOM 1329 N N . SER A 1 193 ? -44.241 -1.518 64.235 1.00 98.19 193 SER A N 1
ATOM 1330 C CA . SER A 1 193 ? -44.100 -0.511 65.294 1.00 98.19 193 SER A CA 1
ATOM 1331 C C . SER A 1 193 ? -45.374 0.311 65.498 1.00 98.19 193 SER A C 1
ATOM 1333 O O . SER A 1 193 ? -45.762 0.546 66.640 1.00 98.19 193 SER A O 1
ATOM 1335 N N . GLU A 1 194 ? -46.066 0.694 64.422 1.00 98.50 194 GLU A N 1
ATOM 1336 C CA . GLU A 1 194 ? -47.368 1.374 64.488 1.00 98.50 194 GLU A CA 1
ATOM 1337 C C . GLU A 1 194 ? -48.424 0.512 65.201 1.00 98.50 194 GLU A C 1
ATOM 1339 O O . GLU A 1 194 ? -49.119 0.983 66.105 1.00 98.50 194 GLU A O 1
ATOM 1344 N N . THR A 1 195 ? -48.485 -0.779 64.864 1.00 98.31 195 THR A N 1
ATOM 1345 C CA . THR A 1 195 ? -49.384 -1.746 65.517 1.00 98.31 195 THR A CA 1
ATOM 1346 C C . THR A 1 195 ? -49.078 -1.864 67.011 1.00 98.31 195 THR A C 1
ATOM 1348 O O . THR A 1 195 ? -49.984 -1.785 67.843 1.00 98.31 195 THR A O 1
ATOM 1351 N N . ASN A 1 196 ? -47.799 -1.989 67.373 1.00 97.75 196 ASN A N 1
ATOM 1352 C CA . ASN A 1 196 ? -47.365 -2.068 68.767 1.00 97.75 196 ASN A CA 1
ATOM 1353 C C . ASN A 1 196 ? -47.708 -0.791 69.545 1.00 97.75 196 ASN A C 1
ATOM 1355 O O . ASN A 1 196 ? -48.208 -0.874 70.666 1.00 97.75 196 ASN A O 1
ATOM 1359 N N . ALA A 1 197 ? -47.505 0.386 68.948 1.00 98.31 197 ALA A N 1
ATOM 1360 C CA . ALA A 1 197 ? -47.878 1.660 69.557 1.00 98.31 197 ALA A CA 1
ATOM 1361 C C . ALA A 1 197 ? -49.389 1.738 69.827 1.00 98.31 197 ALA A C 1
ATOM 1363 O O . ALA A 1 197 ? -49.805 2.177 70.904 1.00 98.31 197 ALA A O 1
ATOM 1364 N N . LYS A 1 198 ? -50.221 1.252 68.895 1.00 98.19 198 LYS A N 1
ATOM 1365 C CA . LYS A 1 198 ? -51.676 1.202 69.081 1.00 98.19 198 LYS A CA 1
ATOM 1366 C C . LYS A 1 198 ? -52.085 0.251 70.206 1.00 98.19 198 LYS A C 1
ATOM 1368 O O . LYS A 1 198 ? -52.932 0.612 71.023 1.00 98.19 198 LYS A O 1
ATOM 1373 N N . SER A 1 199 ? -51.462 -0.922 70.289 1.00 98.25 199 SER A N 1
ATOM 1374 C CA . SER A 1 199 ? -51.675 -1.875 71.385 1.00 98.25 199 SER A CA 1
ATOM 1375 C C . SER A 1 199 ? -51.300 -1.277 72.743 1.00 98.25 199 SER A C 1
ATOM 1377 O O . SER A 1 199 ? -52.089 -1.362 73.685 1.00 98.25 199 SER A O 1
ATOM 1379 N N . SER A 1 200 ? -50.154 -0.594 72.836 1.00 97.94 200 SER A N 1
ATOM 1380 C CA . SER A 1 200 ? -49.726 0.105 74.055 1.00 97.94 200 SER A CA 1
ATOM 1381 C C . SER A 1 200 ? -50.699 1.212 74.468 1.00 97.94 200 SER A C 1
ATOM 1383 O O . SER A 1 200 ? -51.005 1.348 75.652 1.00 97.94 200 SER A O 1
ATOM 1385 N N . GLN A 1 201 ? -51.247 1.970 73.511 1.00 98.44 201 GLN A N 1
ATOM 1386 C CA . GLN A 1 201 ? -52.288 2.968 73.787 1.00 98.44 201 GLN A CA 1
ATOM 1387 C C . GLN A 1 201 ? -53.549 2.322 74.382 1.00 98.44 201 GLN A C 1
ATOM 1389 O O . GLN A 1 201 ? -54.107 2.837 75.354 1.00 98.44 201 GLN A O 1
ATOM 1394 N N . THR A 1 202 ? -53.998 1.196 73.821 1.00 98.12 202 THR A N 1
ATOM 1395 C CA . THR A 1 202 ? -55.150 0.447 74.346 1.00 98.12 202 THR A CA 1
ATOM 1396 C C . THR A 1 202 ? -54.884 -0.042 75.768 1.00 98.12 202 THR A C 1
ATOM 1398 O O . THR A 1 202 ? -55.712 0.189 76.647 1.00 98.12 202 THR A O 1
ATOM 1401 N N . ALA A 1 203 ? -53.714 -0.639 76.020 1.00 97.75 203 ALA A N 1
ATOM 1402 C CA . ALA A 1 203 ? -53.324 -1.107 77.349 1.00 97.75 203 ALA A CA 1
ATOM 1403 C C . ALA A 1 203 ? -53.312 0.033 78.383 1.00 97.75 203 ALA A C 1
ATOM 1405 O O . ALA A 1 203 ? -53.851 -0.126 79.476 1.00 97.75 203 ALA A O 1
ATOM 1406 N N . ALA A 1 204 ? -52.779 1.207 78.026 1.00 98.06 204 ALA A N 1
ATOM 1407 C CA . ALA A 1 204 ? -52.793 2.383 78.897 1.00 98.06 204 ALA A CA 1
ATOM 1408 C C . ALA A 1 204 ? -54.223 2.830 79.255 1.00 98.06 204 ALA A C 1
ATOM 1410 O O . ALA A 1 204 ? -54.509 3.110 80.419 1.00 98.06 204 ALA A O 1
ATOM 1411 N N . LYS A 1 205 ? -55.146 2.830 78.285 1.00 98.06 205 LYS A N 1
ATOM 1412 C CA . LYS A 1 205 ? -56.558 3.183 78.513 1.00 98.06 205 LYS A CA 1
ATOM 1413 C C . LYS A 1 205 ? -57.289 2.162 79.393 1.00 98.06 205 LYS A C 1
ATOM 1415 O O . LYS A 1 205 ? -58.115 2.536 80.230 1.00 98.06 205 LYS A O 1
ATOM 1420 N N . THR A 1 206 ? -56.973 0.876 79.244 1.00 98.12 206 THR A N 1
ATOM 1421 C CA . THR A 1 206 ? -57.456 -0.176 80.151 1.00 98.12 206 THR A CA 1
ATOM 1422 C C . THR A 1 206 ? -56.947 0.053 81.572 1.00 98.12 206 THR A C 1
ATOM 1424 O O . THR A 1 206 ? -57.741 0.021 82.510 1.00 98.12 206 THR A O 1
ATOM 1427 N N . SER A 1 207 ? -55.658 0.359 81.744 1.00 97.38 207 SER A N 1
ATOM 1428 C CA . SER A 1 207 ? -55.083 0.680 83.056 1.00 97.38 207 SER A CA 1
ATOM 1429 C C . SER A 1 207 ? -55.748 1.895 83.707 1.00 97.38 207 SER A C 1
ATOM 1431 O O . SER A 1 207 ? -56.055 1.849 84.896 1.00 97.38 207 SER A O 1
ATOM 1433 N N . GLU A 1 208 ? -56.050 2.949 82.943 1.00 98.25 208 GLU A N 1
ATOM 1434 C CA . GLU A 1 208 ? -56.796 4.117 83.438 1.00 98.25 208 GLU A CA 1
ATOM 1435 C C . GLU A 1 208 ? -58.203 3.733 83.934 1.00 98.25 208 GLU A C 1
ATOM 1437 O O . GLU A 1 208 ? -58.651 4.185 84.989 1.00 98.25 208 GLU A O 1
ATOM 1442 N N . THR A 1 209 ? -58.893 2.856 83.199 1.00 97.94 209 THR A N 1
ATOM 1443 C CA . THR A 1 209 ? -60.218 2.341 83.585 1.00 97.94 209 THR A CA 1
ATOM 1444 C C . THR A 1 209 ? -60.138 1.530 84.881 1.00 97.94 209 THR A C 1
ATOM 1446 O O . THR A 1 209 ? -60.932 1.744 85.798 1.00 97.94 209 THR A O 1
ATOM 1449 N N . ASN A 1 210 ? -59.142 0.648 84.996 1.00 97.06 210 ASN A N 1
ATOM 1450 C CA . ASN A 1 210 ? -58.908 -0.161 86.194 1.00 97.06 210 ASN A CA 1
ATOM 1451 C C . ASN A 1 210 ? -58.549 0.695 87.420 1.00 97.06 210 ASN A C 1
ATOM 1453 O O . ASN A 1 210 ? -58.967 0.375 88.535 1.00 97.06 210 ASN A O 1
ATOM 1457 N N . ALA A 1 211 ? -57.811 1.793 87.228 1.00 97.81 211 ALA A N 1
ATOM 1458 C CA . ALA A 1 211 ? -57.499 2.741 88.294 1.00 97.81 211 ALA A CA 1
ATOM 1459 C C . ALA A 1 211 ? -58.771 3.423 88.830 1.00 97.81 211 ALA A C 1
ATOM 1461 O O . ALA A 1 211 ? -58.992 3.428 90.040 1.00 97.81 211 ALA A O 1
ATOM 1462 N N . LYS A 1 212 ? -59.661 3.898 87.944 1.00 97.31 212 LYS A N 1
ATOM 1463 C CA . LYS A 1 212 ? -60.965 4.486 88.327 1.00 97.31 212 LYS A CA 1
ATOM 1464 C C . LYS A 1 212 ? -61.875 3.481 89.041 1.00 97.31 212 LYS A C 1
ATOM 1466 O O . LYS A 1 212 ? -62.558 3.825 90.007 1.00 97.31 212 LYS A O 1
ATOM 1471 N N . ALA A 1 213 ? -61.875 2.226 88.591 1.00 97.62 213 ALA A N 1
ATOM 1472 C CA . ALA A 1 213 ? -62.609 1.153 89.260 1.00 97.62 213 ALA A CA 1
ATOM 1473 C C . ALA A 1 213 ? -62.065 0.897 90.676 1.00 97.62 213 ALA A C 1
ATOM 1475 O O . ALA A 1 213 ? -62.843 0.801 91.625 1.00 97.62 213 ALA A O 1
ATOM 1476 N N . SER A 1 214 ? -60.737 0.855 90.832 1.00 97.00 214 SER A N 1
ATOM 1477 C CA . SER A 1 214 ? -60.075 0.717 92.137 1.00 97.00 214 SER A CA 1
ATOM 1478 C C . SER A 1 214 ? -60.382 1.889 93.076 1.00 97.00 214 SER A C 1
ATOM 1480 O O . SER A 1 214 ? -60.668 1.668 94.250 1.00 97.00 214 SER A O 1
ATOM 1482 N N . GLU A 1 215 ? -60.388 3.125 92.571 1.00 98.06 215 GLU A N 1
ATOM 1483 C CA . GLU A 1 215 ? -60.777 4.321 93.333 1.00 98.06 215 GLU A CA 1
ATOM 1484 C C . GLU A 1 215 ? -62.227 4.226 93.832 1.00 98.06 215 GLU A C 1
ATOM 1486 O O . GLU A 1 215 ? -62.507 4.446 95.013 1.00 98.06 215 GLU A O 1
ATOM 1491 N N . THR A 1 216 ? -63.145 3.815 92.953 1.00 97.44 216 THR A N 1
ATOM 1492 C CA . THR A 1 216 ? -64.558 3.597 93.301 1.00 97.44 216 THR A CA 1
ATOM 1493 C C . THR A 1 216 ? -64.702 2.524 94.383 1.00 97.44 216 THR A C 1
ATOM 1495 O O . THR A 1 216 ? -65.419 2.720 95.366 1.00 97.44 216 THR A O 1
ATOM 1498 N N . ALA A 1 217 ? -63.992 1.401 94.243 1.00 96.69 217 ALA A N 1
ATOM 1499 C CA . ALA A 1 217 ? -63.993 0.327 95.231 1.00 96.69 217 ALA A CA 1
ATOM 1500 C C . ALA A 1 217 ? -63.460 0.802 96.593 1.00 96.69 217 ALA A C 1
ATOM 1502 O O . ALA A 1 217 ? -64.075 0.523 97.621 1.00 96.69 217 ALA A O 1
ATOM 1503 N N . ALA A 1 218 ? -62.371 1.578 96.611 1.00 97.12 218 ALA A N 1
ATOM 1504 C CA . ALA A 1 218 ? -61.834 2.171 97.834 1.00 97.12 218 ALA A CA 1
ATOM 1505 C C . ALA A 1 218 ? -62.845 3.118 98.502 1.00 97.12 218 ALA A C 1
ATOM 1507 O O . ALA A 1 218 ? -63.019 3.073 99.723 1.00 97.12 218 ALA A O 1
ATOM 1508 N N . LYS A 1 219 ? -63.568 3.927 97.714 1.00 96.94 219 LYS A N 1
ATOM 1509 C CA . LYS A 1 219 ? -64.617 4.810 98.237 1.00 96.94 219 LYS A CA 1
ATOM 1510 C C . LYS A 1 219 ? -65.773 4.027 98.856 1.00 96.94 219 LYS A C 1
ATOM 1512 O O . LYS A 1 219 ? -66.224 4.377 99.945 1.00 96.94 219 LYS A O 1
ATOM 1517 N N . ASN A 1 220 ? -66.207 2.946 98.212 1.00 96.38 220 ASN A N 1
ATOM 1518 C CA . ASN A 1 220 ? -67.240 2.058 98.748 1.00 96.38 220 ASN A CA 1
ATOM 1519 C C . ASN A 1 220 ? -66.796 1.401 100.061 1.00 96.38 220 ASN A C 1
ATOM 1521 O O . ASN A 1 220 ? -67.566 1.379 101.020 1.00 96.38 220 ASN A O 1
ATOM 1525 N N . SER A 1 221 ? -65.546 0.937 100.144 1.00 96.62 221 SER A N 1
ATOM 1526 C CA . SER A 1 221 ? -64.974 0.401 101.386 1.00 96.62 221 SER A CA 1
ATOM 1527 C C . SER A 1 221 ? -64.943 1.443 102.508 1.00 96.62 221 SER A C 1
ATOM 1529 O O . SER A 1 221 ? -65.265 1.119 103.648 1.00 96.62 221 SER A O 1
ATOM 1531 N N . GLN A 1 222 ? -64.625 2.706 102.199 1.00 97.00 222 GLN A N 1
ATOM 1532 C CA . GLN A 1 222 ? -64.680 3.803 103.172 1.00 97.00 222 GLN A CA 1
ATOM 1533 C C . GLN A 1 222 ? -66.109 4.036 103.693 1.00 97.00 222 GLN A C 1
ATOM 1535 O O . GLN A 1 222 ? -66.305 4.214 104.894 1.00 97.00 222 GLN A O 1
ATOM 1540 N N . VAL A 1 223 ? -67.111 4.007 102.808 1.00 96.50 223 VAL A N 1
ATOM 1541 C CA . VAL A 1 223 ? -68.530 4.130 103.188 1.00 96.50 223 VAL A CA 1
ATOM 1542 C C . VAL A 1 223 ? -68.962 2.962 104.076 1.00 96.50 223 VAL A C 1
ATOM 1544 O O . VAL A 1 223 ? -69.587 3.185 105.111 1.00 96.50 223 VAL A O 1
ATOM 1547 N N . ALA A 1 224 ? -68.598 1.730 103.714 1.00 95.44 224 ALA A N 1
ATOM 1548 C CA . ALA A 1 224 ? -68.909 0.541 104.505 1.00 95.44 224 ALA A CA 1
ATOM 1549 C C . ALA A 1 224 ? -68.264 0.586 105.903 1.00 95.44 224 ALA A C 1
ATOM 1551 O O . ALA A 1 224 ? -68.901 0.221 106.894 1.00 95.44 224 ALA A O 1
ATOM 1552 N N . ALA A 1 225 ? -67.027 1.085 106.007 1.00 95.56 225 ALA A N 1
ATOM 1553 C CA . ALA A 1 225 ? -66.356 1.296 107.287 1.00 95.56 225 ALA A CA 1
ATOM 1554 C C . ALA A 1 225 ? -67.091 2.332 108.157 1.00 95.56 225 ALA A C 1
ATOM 1556 O O . ALA A 1 225 ? -67.363 2.055 109.322 1.00 95.56 225 ALA A O 1
ATOM 1557 N N . ALA A 1 226 ? -67.501 3.471 107.586 1.00 95.06 226 ALA A N 1
ATOM 1558 C CA . ALA A 1 226 ? -68.267 4.499 108.302 1.00 95.06 226 ALA A CA 1
ATOM 1559 C C . ALA A 1 226 ? -69.655 4.003 108.758 1.00 95.06 226 ALA A C 1
ATOM 1561 O O . ALA A 1 226 ? -70.120 4.326 109.854 1.00 95.06 226 ALA A O 1
ATOM 1562 N N . GLN A 1 227 ? -70.322 3.180 107.941 1.00 95.31 227 GLN A N 1
ATOM 1563 C CA . GLN A 1 227 ? -71.565 2.505 108.334 1.00 95.31 227 GLN A CA 1
ATOM 1564 C C . GLN A 1 227 ? -71.334 1.527 109.490 1.00 95.31 227 GLN A C 1
ATOM 1566 O O . GLN A 1 227 ? -72.128 1.495 110.428 1.00 95.31 227 GLN A O 1
ATOM 1571 N N . SER A 1 228 ? -70.239 0.764 109.448 1.00 94.69 228 SER A N 1
ATOM 1572 C CA . SER A 1 228 ? -69.865 -0.169 110.518 1.00 94.69 228 SER A CA 1
ATOM 1573 C C . SER A 1 228 ? -69.554 0.564 111.826 1.00 94.69 228 SER A C 1
ATOM 1575 O O . SER A 1 228 ? -70.011 0.142 112.885 1.00 94.69 228 SER A O 1
ATOM 1577 N N . GLU A 1 229 ? -68.849 1.696 111.761 1.00 95.62 229 GLU A N 1
ATOM 1578 C CA . GLU A 1 229 ? -68.607 2.584 112.905 1.00 95.62 229 GLU A CA 1
ATOM 1579 C C . GLU A 1 229 ? -69.923 3.126 113.485 1.00 95.62 229 GLU A C 1
ATOM 1581 O O . GLU A 1 229 ? -70.152 3.051 114.693 1.00 95.62 229 GLU A O 1
ATOM 1586 N N . SER A 1 230 ? -70.839 3.582 112.624 1.00 93.88 230 SER A N 1
ATOM 1587 C CA . SER A 1 230 ? -72.171 4.050 113.033 1.00 93.88 230 SER A CA 1
ATOM 1588 C C . SER A 1 230 ? -72.989 2.942 113.710 1.00 93.88 230 SER A C 1
ATOM 1590 O O . SER A 1 230 ? -73.621 3.172 114.742 1.00 93.88 230 SER A O 1
ATOM 1592 N N . ALA A 1 231 ? -72.952 1.720 113.170 1.00 92.81 231 ALA A N 1
ATOM 1593 C CA . ALA A 1 231 ? -73.613 0.556 113.755 1.00 92.81 231 ALA A CA 1
ATOM 1594 C C . ALA A 1 231 ? -73.007 0.168 115.116 1.00 92.81 231 ALA A C 1
ATOM 1596 O O . ALA A 1 231 ? -73.743 -0.165 116.051 1.00 92.81 231 ALA A O 1
ATOM 1597 N N . ALA A 1 232 ? -71.681 0.256 115.259 1.00 93.19 232 ALA A N 1
ATOM 1598 C CA . ALA A 1 232 ? -70.990 0.039 116.526 1.00 93.19 232 ALA A CA 1
ATOM 1599 C C . ALA A 1 232 ? -71.371 1.104 117.571 1.00 93.19 232 ALA A C 1
ATOM 1601 O O . ALA A 1 232 ? -71.684 0.751 118.708 1.00 93.19 232 ALA A O 1
ATOM 1602 N N . ALA A 1 233 ? -71.440 2.384 117.189 1.00 92.50 233 ALA A N 1
ATOM 1603 C CA . ALA A 1 233 ? -71.894 3.471 118.062 1.00 92.50 233 ALA A CA 1
ATOM 1604 C C . ALA A 1 233 ? -73.365 3.305 118.491 1.00 92.50 233 ALA A C 1
ATOM 1606 O O . ALA A 1 233 ? -73.708 3.512 119.660 1.00 92.50 233 ALA A O 1
ATOM 1607 N N . GLY A 1 234 ? -74.234 2.869 117.573 1.00 93.44 234 GLY A N 1
ATOM 1608 C CA . GLY A 1 234 ? -75.619 2.507 117.883 1.00 93.44 234 GLY A CA 1
ATOM 1609 C C . GLY A 1 234 ? -75.705 1.341 118.873 1.00 93.44 234 GLY A C 1
ATOM 1610 O O . GLY A 1 234 ? -76.443 1.417 119.855 1.00 93.44 234 GLY A O 1
ATOM 1611 N N . SER A 1 235 ? -74.890 0.301 118.676 1.00 92.94 235 SER A N 1
ATOM 1612 C CA . SER A 1 235 ? -74.801 -0.852 119.586 1.00 92.94 235 SER A CA 1
ATOM 1613 C C . SER A 1 235 ? -74.290 -0.454 120.974 1.00 92.94 235 SER A C 1
ATOM 1615 O O . SER A 1 235 ? -74.847 -0.885 121.983 1.00 92.94 235 SER A O 1
ATOM 1617 N N . ALA A 1 236 ? -73.281 0.419 121.048 1.00 92.25 236 ALA A N 1
ATOM 1618 C CA . ALA A 1 236 ? -72.787 0.978 122.305 1.00 92.25 236 ALA A CA 1
ATOM 1619 C C . ALA A 1 236 ? -73.868 1.798 123.031 1.00 92.25 236 ALA A C 1
ATOM 1621 O O . ALA A 1 236 ? -74.047 1.652 124.239 1.00 92.25 236 ALA A O 1
ATOM 1622 N N . SER A 1 237 ? -74.640 2.602 122.294 1.00 91.44 237 SER A N 1
ATOM 1623 C CA . SER A 1 237 ? -75.770 3.366 122.842 1.00 91.44 237 SER A CA 1
ATOM 1624 C C . SER A 1 237 ? -76.868 2.447 123.388 1.00 91.44 237 SER A C 1
ATOM 1626 O O . SER A 1 237 ? -77.384 2.676 124.482 1.00 91.44 237 SER A O 1
ATOM 1628 N N . ALA A 1 238 ? -77.192 1.365 122.672 1.00 90.31 238 ALA A N 1
ATOM 1629 C CA . ALA A 1 238 ? -78.145 0.353 123.127 1.00 90.31 238 ALA A CA 1
ATOM 1630 C C . ALA A 1 238 ? -77.657 -0.387 124.387 1.00 90.31 238 ALA A C 1
ATOM 1632 O O . ALA A 1 238 ? -78.441 -0.631 125.310 1.00 90.31 238 ALA A O 1
ATOM 1633 N N . ALA A 1 239 ? -76.360 -0.703 124.463 1.00 90.38 239 ALA A N 1
ATOM 1634 C CA . ALA A 1 239 ? -75.743 -1.286 125.651 1.00 90.38 239 ALA A CA 1
ATOM 1635 C C . ALA A 1 239 ? -75.796 -0.323 126.850 1.00 90.38 239 ALA A C 1
ATOM 1637 O O . ALA A 1 239 ? -76.167 -0.739 127.947 1.00 90.38 239 ALA A O 1
ATOM 1638 N N . ALA A 1 240 ? -75.509 0.967 126.643 1.00 89.69 240 ALA A N 1
ATOM 1639 C CA . ALA A 1 240 ? -75.630 1.996 127.677 1.00 89.69 240 ALA A CA 1
ATOM 1640 C C . ALA A 1 240 ? -77.077 2.140 128.176 1.00 89.69 240 ALA A C 1
ATOM 1642 O O . ALA A 1 240 ? -77.311 2.130 129.384 1.00 89.69 240 ALA A O 1
ATOM 1643 N N . ALA A 1 241 ? -78.059 2.183 127.269 1.00 90.00 241 ALA A N 1
ATOM 1644 C CA . ALA A 1 241 ? -79.477 2.202 127.627 1.00 90.00 241 ALA A CA 1
ATOM 1645 C C . ALA A 1 241 ? -79.889 0.951 128.424 1.00 90.00 241 ALA A C 1
ATOM 1647 O O . ALA A 1 241 ? -80.600 1.061 129.423 1.00 90.00 241 ALA A O 1
ATOM 1648 N N . SER A 1 242 ? -79.395 -0.229 128.035 1.00 90.25 242 SER A N 1
ATOM 1649 C CA . SER A 1 242 ? -79.618 -1.486 128.764 1.00 90.25 242 SER A CA 1
ATOM 1650 C C . SER A 1 242 ? -78.991 -1.457 130.161 1.00 90.25 242 SER A C 1
ATOM 1652 O O . SER A 1 242 ? -79.615 -1.897 131.127 1.00 90.25 242 SER A O 1
ATOM 1654 N N . ALA A 1 243 ? -77.792 -0.884 130.304 1.00 89.31 243 ALA A N 1
ATOM 1655 C CA . ALA A 1 243 ? -77.149 -0.676 131.599 1.00 89.31 243 ALA A CA 1
ATOM 1656 C C . ALA A 1 243 ? -77.955 0.291 132.484 1.00 89.31 243 ALA A C 1
ATOM 1658 O O . ALA A 1 243 ? -78.181 -0.003 133.658 1.00 89.31 243 ALA A O 1
ATOM 1659 N N . THR A 1 244 ? -78.466 1.399 131.932 1.00 89.75 244 THR A N 1
ATOM 1660 C CA . THR A 1 244 ? -79.378 2.313 132.643 1.00 89.75 244 THR A CA 1
ATOM 1661 C C . THR A 1 244 ? -80.673 1.613 133.058 1.00 89.75 244 THR A C 1
ATOM 1663 O O . THR A 1 244 ? -81.105 1.760 134.200 1.00 89.75 244 THR A O 1
ATOM 1666 N N . ALA A 1 245 ? -81.285 0.817 132.178 1.00 87.94 245 ALA A N 1
ATOM 1667 C CA . ALA A 1 245 ? -82.490 0.047 132.489 1.00 87.94 245 ALA A CA 1
ATOM 1668 C C . ALA A 1 245 ? -82.242 -0.985 133.602 1.00 87.94 245 ALA A C 1
ATOM 1670 O O . ALA A 1 245 ? -83.059 -1.117 134.518 1.00 87.94 245 ALA A O 1
ATOM 1671 N N . SER A 1 246 ? -81.094 -1.669 133.575 1.00 88.25 246 SER A N 1
ATOM 1672 C CA . SER A 1 246 ? -80.661 -2.570 134.647 1.00 88.25 246 SER A CA 1
ATOM 1673 C C . SER A 1 246 ? -80.465 -1.817 135.966 1.00 88.25 246 SER A C 1
ATOM 1675 O O . SER A 1 246 ? -81.008 -2.233 136.986 1.00 88.25 246 SER A O 1
ATOM 1677 N N . ALA A 1 247 ? -79.783 -0.667 135.957 1.00 86.56 247 ALA A N 1
ATOM 1678 C CA . ALA A 1 247 ? -79.598 0.170 137.144 1.00 86.56 247 ALA A CA 1
ATOM 1679 C C . ALA A 1 247 ? -80.935 0.668 137.722 1.00 86.56 247 ALA A C 1
ATOM 1681 O O . ALA A 1 247 ? -81.144 0.622 138.935 1.00 86.56 247 ALA A O 1
ATOM 1682 N N . ASN A 1 248 ? -81.874 1.081 136.867 1.00 86.50 248 ASN A N 1
ATOM 1683 C CA . ASN A 1 248 ? -83.231 1.446 137.276 1.00 86.50 248 ASN A CA 1
ATOM 1684 C C . ASN A 1 248 ? -83.984 0.252 137.876 1.00 86.50 248 ASN A C 1
ATOM 1686 O O . ASN A 1 248 ? -84.654 0.414 138.892 1.00 86.50 248 ASN A O 1
ATOM 1690 N N . SER A 1 249 ? -83.833 -0.945 137.303 1.00 87.75 249 SER A N 1
ATOM 1691 C CA . SER A 1 249 ? -84.425 -2.180 137.835 1.00 87.75 249 SER A CA 1
ATOM 1692 C C . SER A 1 249 ? -83.838 -2.547 139.200 1.00 87.75 249 SER A C 1
ATOM 1694 O O . SER A 1 249 ? -84.584 -2.882 140.113 1.00 87.75 249 SER A O 1
ATOM 1696 N N . GLN A 1 250 ? -82.522 -2.405 139.390 1.00 86.19 250 GLN A N 1
ATOM 1697 C CA . GLN A 1 250 ? -81.869 -2.574 140.694 1.00 86.19 250 GLN A CA 1
ATOM 1698 C C . GLN A 1 250 ? -82.351 -1.535 141.713 1.00 86.19 250 GLN A C 1
ATOM 1700 O O . GLN A 1 250 ? -82.564 -1.861 142.879 1.00 86.19 250 GLN A O 1
ATOM 1705 N N . LYS A 1 251 ? -82.546 -0.279 141.290 1.00 84.38 251 LYS A N 1
ATOM 1706 C CA . LYS A 1 251 ? -83.098 0.781 142.143 1.00 84.38 251 LYS A CA 1
ATOM 1707 C C . LYS A 1 251 ? -84.536 0.462 142.554 1.00 84.38 251 LYS A C 1
ATOM 1709 O O . LYS A 1 251 ? -84.851 0.569 143.732 1.00 84.38 251 LYS A O 1
ATOM 1714 N N . ALA A 1 252 ? -85.372 0.031 141.610 1.00 82.06 252 ALA A N 1
ATOM 1715 C CA . ALA A 1 252 ? -86.733 -0.420 141.878 1.00 82.06 252 ALA A CA 1
ATOM 1716 C C . ALA A 1 252 ? -86.744 -1.621 142.834 1.00 82.06 252 ALA A C 1
ATOM 1718 O O . ALA A 1 252 ? -87.490 -1.598 143.804 1.00 82.06 252 ALA A O 1
ATOM 1719 N N . ALA A 1 253 ? -85.860 -2.605 142.635 1.00 82.31 253 ALA A N 1
ATOM 1720 C CA . ALA A 1 253 ? -85.689 -3.736 143.546 1.00 82.31 253 ALA A CA 1
ATOM 1721 C C . ALA A 1 253 ? -85.279 -3.288 144.961 1.00 82.31 253 ALA A C 1
ATOM 1723 O O . ALA A 1 253 ? -85.894 -3.728 145.925 1.00 82.31 253 ALA A O 1
ATOM 1724 N N . LYS A 1 254 ? -84.329 -2.349 145.103 1.00 80.75 254 LYS A N 1
ATOM 1725 C CA . LYS A 1 254 ? -83.971 -1.734 146.400 1.00 80.75 254 LYS A CA 1
ATOM 1726 C C . LYS A 1 254 ? -85.135 -0.985 147.047 1.00 80.75 254 LYS A C 1
ATOM 1728 O O . LYS A 1 254 ? -85.299 -1.034 148.264 1.00 80.75 254 LYS A O 1
ATOM 1733 N N . THR A 1 255 ? -85.939 -0.266 146.265 1.00 81.06 255 THR A N 1
ATOM 1734 C CA . THR A 1 255 ? -87.163 0.376 146.763 1.00 81.06 255 THR A CA 1
ATOM 1735 C C . THR A 1 255 ? -88.181 -0.670 147.210 1.00 81.06 255 THR A C 1
ATOM 1737 O O . THR A 1 255 ? -88.756 -0.513 148.279 1.00 81.06 255 THR A O 1
ATOM 1740 N N . SER A 1 256 ? -88.364 -1.761 146.462 1.00 79.56 256 SER A N 1
ATOM 1741 C CA . SER A 1 256 ? -89.209 -2.891 146.863 1.00 79.56 256 SER A CA 1
ATOM 1742 C C . SER A 1 256 ? -88.700 -3.579 148.130 1.00 79.56 256 SER A C 1
ATOM 1744 O O . SER A 1 256 ? -89.510 -3.846 149.008 1.00 79.56 256 SER A O 1
ATOM 1746 N N . GLU A 1 257 ? -87.390 -3.799 148.282 1.00 75.94 257 GLU A N 1
ATOM 1747 C CA . GLU A 1 257 ? -86.771 -4.265 149.534 1.00 75.94 257 GLU A CA 1
ATOM 1748 C C . GLU A 1 257 ? -87.047 -3.299 150.687 1.00 75.94 257 GLU A C 1
ATOM 1750 O O . GLU A 1 257 ? -87.434 -3.727 151.768 1.00 75.94 257 GLU A O 1
ATOM 1755 N N . THR A 1 258 ? -86.883 -1.992 150.465 1.00 72.25 258 THR A N 1
ATOM 1756 C CA . THR A 1 258 ? -87.159 -0.966 151.481 1.00 72.25 258 THR A CA 1
ATOM 1757 C C . THR A 1 258 ? -88.631 -0.996 151.888 1.00 72.25 258 THR A C 1
ATOM 1759 O O . THR A 1 258 ? -88.928 -1.034 153.074 1.00 72.25 258 THR A O 1
ATOM 1762 N N . ASN A 1 259 ? -89.547 -1.057 150.920 1.00 73.00 259 ASN A N 1
ATOM 1763 C CA . ASN A 1 259 ? -90.987 -1.132 151.159 1.00 73.00 259 ASN A CA 1
ATOM 1764 C C . ASN A 1 259 ? -91.388 -2.436 151.865 1.00 73.00 259 ASN A C 1
ATOM 1766 O O . ASN A 1 259 ? -92.234 -2.403 152.758 1.00 73.00 259 ASN A O 1
ATOM 1770 N N . ALA A 1 260 ? -90.779 -3.569 151.505 1.00 70.06 260 ALA A N 1
ATOM 1771 C CA . ALA A 1 260 ? -90.970 -4.844 152.193 1.00 70.06 260 ALA A CA 1
ATOM 1772 C C . ALA A 1 260 ? -90.483 -4.759 153.647 1.00 70.06 260 ALA A C 1
ATOM 1774 O O . ALA A 1 260 ? -91.218 -5.127 154.556 1.00 70.06 260 ALA A O 1
ATOM 1775 N N . LYS A 1 261 ? -89.310 -4.159 153.882 1.00 63.28 261 LYS A N 1
ATOM 1776 C CA . LYS A 1 261 ? -88.741 -3.938 155.220 1.00 63.28 261 LYS A CA 1
ATOM 1777 C C . LYS A 1 261 ? -89.585 -2.975 156.066 1.00 63.28 261 LYS A C 1
ATOM 1779 O O . LYS A 1 261 ? -89.788 -3.210 157.252 1.00 63.28 261 LYS A O 1
ATOM 1784 N N . THR A 1 262 ? -90.138 -1.916 155.468 1.00 61.00 262 THR A N 1
ATOM 1785 C CA . THR A 1 262 ? -91.118 -1.028 156.120 1.00 61.00 262 THR A CA 1
ATOM 1786 C C . THR A 1 262 ? -92.414 -1.770 156.451 1.00 61.00 262 THR A C 1
ATOM 1788 O O . THR A 1 262 ? -92.965 -1.557 157.526 1.00 61.00 262 THR A O 1
ATOM 1791 N N . SER A 1 263 ? -92.871 -2.670 155.576 1.00 60.38 263 SER A N 1
ATOM 1792 C CA . SER A 1 263 ? -94.064 -3.494 155.816 1.00 60.38 263 SER A CA 1
ATOM 1793 C C . SER A 1 263 ? -93.842 -4.530 156.927 1.00 60.38 263 SER A C 1
ATOM 1795 O O . SER A 1 263 ? -94.750 -4.758 157.715 1.00 60.38 263 SER A O 1
ATOM 1797 N N . GLU A 1 264 ? -92.633 -5.090 157.057 1.00 56.00 264 GLU A N 1
ATOM 1798 C CA . GLU A 1 264 ? -92.239 -5.965 158.177 1.00 56.00 264 GLU A CA 1
ATOM 1799 C C . GLU A 1 264 ? -92.133 -5.231 159.520 1.00 56.00 264 GLU A C 1
ATOM 1801 O O . GLU A 1 264 ? -92.325 -5.845 160.560 1.00 56.00 264 GLU A O 1
ATOM 1806 N N . THR A 1 265 ? -91.837 -3.9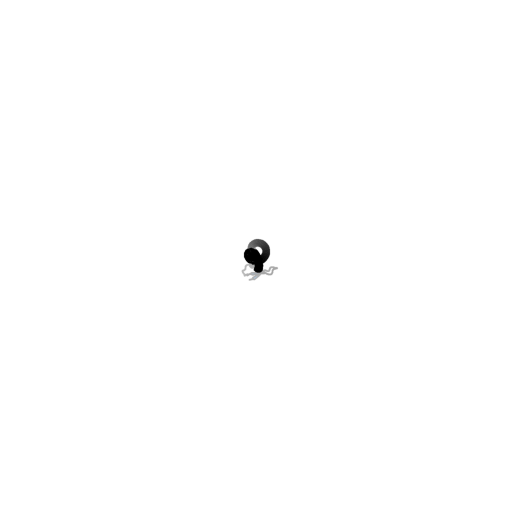26 159.529 1.00 54.16 265 THR A N 1
ATOM 1807 C CA . THR A 1 265 ? -91.738 -3.146 160.783 1.00 54.16 265 THR A CA 1
ATOM 1808 C C . THR A 1 265 ? -93.102 -2.596 161.240 1.00 54.16 265 THR A C 1
ATOM 1810 O O . THR A 1 265 ? -93.202 -2.001 162.310 1.00 54.16 265 THR A O 1
ATOM 1813 N N . ALA A 1 266 ? -94.146 -2.755 160.419 1.00 49.81 266 ALA A N 1
ATOM 1814 C CA . ALA A 1 266 ? -95.502 -2.260 160.664 1.00 49.81 266 ALA A CA 1
ATOM 1815 C C . ALA A 1 266 ? -96.506 -3.361 161.075 1.00 49.81 266 ALA A C 1
ATOM 1817 O O . ALA A 1 266 ? -97.693 -3.059 161.219 1.00 49.81 266 ALA A O 1
ATOM 1818 N N . ALA A 1 267 ? -96.047 -4.604 161.263 1.00 43.97 267 ALA A N 1
ATOM 1819 C CA . ALA A 1 267 ? -96.822 -5.761 161.724 1.00 43.97 267 ALA A CA 1
ATOM 1820 C C . ALA A 1 267 ? -96.266 -6.285 163.056 1.00 43.97 267 ALA A C 1
ATOM 1822 O O . ALA A 1 267 ? -97.084 -6.755 163.878 1.00 43.97 267 ALA A O 1
#

Sequence (267 aa):
QYSVTLLVEGFPPSHAGTITVYEGSRPGTLNDFLGAMTEEDVMPEALRRFEVMVEEAARNAEAASQSAAAAKKSETAAASSKNAAKNSETNAANSAQAAAASQTASANSATAAKKSETNAKNSETAAKTSETNAKSSQTAAKASETNAKASETAAKNSQTAAAESESAAAGSATSAAGAATAAANSQKAAKTSETNAKSSQTAAKTSETNAKASETAAKNSQVAAAQSESAAAGSASAAAASATASANSQKAAKTSETNAKTSETAA

pLDDT: mean 89.87, std 12.91, range [43.97, 98.75]